Protein AF-A0A7C3T3V5-F1 (afdb_monomer_lite)

Radius of gyration: 18.04 Å; chains: 1; bounding box: 41×35×46 Å

Foldseek 3Di:
DAQLQLLLLLLLLQLLCLLLVGDDPVLVVLSVVCVVVPDDPVPHDPVSVVVSVVLSVVSVVCSVVVPDVPLVSLLVSLVRHDLVCLLVSLLSNLLSCQPRQAREPSSVVSSVSNCVSNVHQLVSQLVSCVVRHQPVRYPDDPLCSVLSHDPPDDLVRLVVSLVVLLVVLVVQLPDPPPSSVVSSVVSNVSSVVVCVVRVD

Structure (mmCIF, N/CA/C/O backbone):
data_AF-A0A7C3T3V5-F1
#
_entry.id   AF-A0A7C3T3V5-F1
#
loop_
_atom_site.group_PDB
_atom_site.id
_atom_site.type_symbol
_atom_site.label_atom_id
_atom_site.label_alt_id
_atom_site.label_comp_id
_atom_site.label_asym_id
_atom_site.label_entity_id
_atom_site.label_seq_id
_atom_site.pdbx_PDB_ins_code
_atom_site.Cartn_x
_atom_site.Cartn_y
_atom_site.Cartn_z
_atom_site.occupancy
_atom_site.B_iso_or_equiv
_atom_site.auth_seq_id
_atom_site.auth_comp_id
_atom_site.auth_asym_id
_atom_site.auth_atom_id
_atom_site.pdbx_PDB_model_num
ATOM 1 N N . MET A 1 1 ? -21.487 13.996 6.189 1.00 41.84 1 MET A N 1
ATOM 2 C CA . MET A 1 1 ? -20.224 13.248 6.351 1.00 41.84 1 MET A CA 1
ATOM 3 C C . MET A 1 1 ? -20.375 12.373 7.572 1.00 41.84 1 MET A C 1
ATOM 5 O O . MET A 1 1 ? -20.518 12.916 8.665 1.00 41.84 1 MET A O 1
ATOM 9 N N . ASP A 1 2 ? -20.487 11.066 7.364 1.00 41.47 2 ASP A N 1
ATOM 10 C CA . ASP A 1 2 ? -20.789 10.133 8.443 1.00 41.47 2 ASP A CA 1
ATOM 11 C C . ASP A 1 2 ? -19.526 9.852 9.260 1.00 41.47 2 ASP A C 1
ATOM 13 O O . ASP A 1 2 ? -18.450 9.583 8.724 1.00 41.47 2 ASP A O 1
ATOM 17 N N . LYS A 1 3 ? -19.635 10.044 10.569 1.00 48.00 3 LYS A N 1
ATOM 18 C CA . LYS A 1 3 ? -18.492 10.302 11.461 1.00 48.00 3 LYS A CA 1
ATOM 19 C C . LYS A 1 3 ? -17.905 9.020 12.057 1.00 48.00 3 LYS A C 1
ATOM 21 O O . LYS A 1 3 ? -16.879 9.056 12.733 1.00 48.00 3 LYS A O 1
ATOM 26 N N . ASP A 1 4 ? -18.532 7.895 11.733 1.00 52.50 4 ASP A N 1
ATOM 27 C CA . ASP A 1 4 ? -18.182 6.554 12.187 1.00 52.50 4 ASP A CA 1
ATOM 28 C C . ASP A 1 4 ? -16.981 5.980 11.397 1.00 52.50 4 ASP A C 1
ATOM 30 O O . ASP A 1 4 ? -16.179 5.226 11.950 1.00 52.50 4 ASP A O 1
ATOM 34 N N . GLY A 1 5 ? -16.756 6.426 10.151 1.00 51.66 5 GLY A N 1
ATOM 35 C CA . GLY A 1 5 ? -15.649 5.956 9.301 1.00 51.66 5 GLY A CA 1
ATOM 36 C C . GLY A 1 5 ? -14.244 6.372 9.767 1.00 51.66 5 GLY A C 1
ATOM 37 O O . GLY A 1 5 ? -13.272 5.655 9.526 1.00 51.66 5 GLY A O 1
ATOM 38 N N . LEU A 1 6 ? -14.119 7.496 10.485 1.00 58.62 6 LEU A N 1
ATOM 39 C CA . LEU A 1 6 ? -12.827 8.019 10.962 1.00 58.62 6 LEU A CA 1
ATOM 40 C C . LEU A 1 6 ? -12.198 7.144 12.035 1.00 58.62 6 LEU A C 1
ATOM 42 O O . LEU A 1 6 ? -11.002 6.858 11.998 1.00 58.62 6 LEU A O 1
ATOM 46 N N . GLY A 1 7 ? -13.012 6.719 13.000 1.00 60.09 7 GLY A N 1
ATOM 47 C CA . GLY A 1 7 ? -12.542 5.864 14.075 1.00 60.09 7 GLY A CA 1
ATOM 48 C C . GLY A 1 7 ? -12.039 4.525 13.534 1.00 60.09 7 GLY A C 1
ATOM 49 O O . GLY A 1 7 ? -10.979 4.028 13.906 1.00 60.09 7 GLY A O 1
ATOM 50 N N . LEU A 1 8 ? -12.764 3.958 12.581 1.00 63.62 8 LEU A N 1
ATOM 51 C CA . LEU A 1 8 ? -12.389 2.692 11.963 1.00 63.62 8 LEU A CA 1
ATOM 52 C C . LEU A 1 8 ? -11.085 2.827 11.160 1.00 63.62 8 LEU A C 1
ATOM 54 O O . LEU A 1 8 ? -10.217 1.961 11.260 1.00 63.62 8 LEU A O 1
ATOM 58 N N . GLY A 1 9 ? -10.875 3.959 10.480 1.00 65.19 9 GLY A N 1
ATOM 59 C CA . GLY A 1 9 ? -9.604 4.258 9.816 1.00 65.19 9 GLY A CA 1
ATOM 60 C C . GLY A 1 9 ? -8.403 4.331 10.762 1.00 65.19 9 GLY A C 1
ATOM 61 O O . GLY A 1 9 ? -7.343 3.778 10.468 1.00 65.19 9 GLY A O 1
ATOM 62 N N . LEU A 1 10 ? -8.574 4.939 11.939 1.00 69.06 10 LEU A N 1
ATOM 63 C CA . LEU A 1 10 ? -7.533 4.995 12.973 1.00 69.06 10 LEU A CA 1
ATOM 64 C C . LEU A 1 10 ? -7.212 3.610 13.554 1.00 69.06 10 LEU A C 1
ATOM 66 O O . LEU A 1 10 ? -6.046 3.308 13.824 1.00 69.06 10 LEU A O 1
ATOM 70 N N . ALA A 1 11 ? -8.223 2.755 13.733 1.00 68.75 11 ALA A N 1
ATOM 71 C CA . ALA A 1 11 ? -8.023 1.382 14.190 1.00 68.75 11 ALA A CA 1
ATOM 72 C C . ALA A 1 11 ? -7.210 0.564 13.170 1.00 68.75 11 ALA A C 1
ATOM 74 O O . ALA A 1 11 ? -6.245 -0.099 13.551 1.00 68.75 11 ALA A O 1
ATOM 75 N N . LEU A 1 12 ? -7.528 0.679 11.878 1.00 71.25 12 LEU A N 1
ATOM 76 C CA . LEU A 1 12 ? -6.792 0.001 10.805 1.00 71.25 12 LEU A CA 1
ATOM 77 C C . LEU A 1 12 ? -5.344 0.499 10.692 1.00 71.25 12 LEU A C 1
ATOM 79 O O . LEU A 1 12 ? -4.416 -0.305 10.625 1.00 71.25 12 LEU A O 1
ATOM 83 N N . ALA A 1 13 ? -5.123 1.810 10.783 1.00 75.69 13 ALA A N 1
ATOM 84 C CA . ALA A 1 13 ? -3.776 2.377 10.788 1.00 75.69 13 ALA A CA 1
ATOM 85 C C . ALA A 1 13 ? -2.945 1.901 11.995 1.00 75.69 13 ALA A C 1
ATOM 87 O O . ALA A 1 13 ? -1.747 1.644 11.882 1.00 75.69 13 ALA A O 1
ATOM 88 N N . THR A 1 14 ? -3.590 1.723 13.151 1.00 70.12 14 THR A N 1
ATOM 89 C CA . THR A 1 14 ? -2.949 1.158 14.346 1.00 70.12 14 THR A CA 1
ATOM 90 C C . THR A 1 14 ? -2.594 -0.318 14.148 1.00 70.12 14 THR A C 1
ATOM 92 O O . THR A 1 14 ? -1.512 -0.733 14.557 1.00 70.12 14 THR A O 1
ATOM 95 N N . ALA A 1 15 ? -3.453 -1.100 13.484 1.00 71.38 15 ALA A N 1
ATOM 96 C CA . ALA A 1 15 ? -3.160 -2.494 13.140 1.00 71.38 15 ALA A CA 1
ATOM 97 C C . ALA A 1 15 ? -1.890 -2.605 12.282 1.00 71.38 15 ALA A C 1
ATOM 99 O O . ALA A 1 15 ? -1.013 -3.415 12.574 1.00 71.38 15 ALA A O 1
ATOM 100 N N . VAL A 1 16 ? -1.752 -1.729 11.281 1.00 77.00 16 VAL A N 1
ATOM 101 C CA . VAL A 1 16 ? -0.560 -1.649 10.424 1.00 77.00 16 VAL A CA 1
ATOM 102 C C . VAL A 1 16 ? 0.692 -1.289 11.226 1.00 77.00 16 VAL A C 1
ATOM 104 O O . VAL A 1 16 ? 1.734 -1.917 11.054 1.00 77.00 16 VAL A O 1
ATOM 107 N N . ALA A 1 17 ? 0.598 -0.315 12.136 1.00 76.50 17 ALA A N 1
ATOM 108 C CA . ALA A 1 17 ? 1.722 0.046 12.998 1.00 76.50 17 ALA A CA 1
ATOM 109 C C . ALA A 1 17 ? 2.166 -1.124 13.889 1.00 76.50 17 ALA A C 1
ATOM 111 O O . ALA A 1 17 ? 3.360 -1.327 14.095 1.00 76.50 17 ALA A O 1
ATOM 112 N N . VAL A 1 18 ? 1.219 -1.916 14.399 1.00 72.00 18 VAL A N 1
ATOM 113 C CA . VAL A 1 18 ? 1.542 -3.101 15.200 1.00 72.00 18 VAL A CA 1
ATOM 114 C C . VAL A 1 18 ? 2.171 -4.208 14.360 1.00 72.00 18 VAL A C 1
ATOM 116 O O . VAL A 1 18 ? 3.169 -4.775 14.798 1.00 72.00 18 VAL A O 1
ATOM 119 N N . ALA A 1 19 ? 1.673 -4.460 13.147 1.00 70.81 19 ALA A N 1
ATOM 120 C CA . ALA A 1 19 ? 2.296 -5.411 12.222 1.00 70.81 19 ALA A CA 1
ATOM 121 C C . ALA A 1 19 ? 3.767 -5.058 11.918 1.00 70.81 19 ALA A C 1
ATOM 123 O O . ALA A 1 19 ? 4.578 -5.939 11.663 1.00 70.81 19 ALA A O 1
ATOM 124 N N . GLY A 1 20 ? 4.131 -3.773 11.993 1.00 66.25 20 GLY A N 1
ATOM 125 C CA . GLY A 1 20 ? 5.503 -3.282 11.831 1.00 66.25 20 GLY A CA 1
ATOM 126 C C . GLY A 1 20 ? 6.380 -3.325 13.089 1.00 66.25 20 GLY A C 1
ATOM 127 O O . GLY A 1 20 ? 7.409 -2.653 13.109 1.00 66.25 20 GLY A O 1
ATOM 128 N N . GLY A 1 21 ? 5.982 -4.048 14.143 1.00 67.50 21 GLY A N 1
ATOM 129 C CA . GLY A 1 21 ? 6.723 -4.131 15.411 1.00 67.50 21 GLY A CA 1
ATOM 130 C C . GLY A 1 21 ? 6.228 -3.183 16.511 1.00 67.50 21 GLY A C 1
ATOM 131 O O . GLY A 1 21 ? 6.894 -3.023 17.531 1.00 67.50 21 GLY A O 1
ATOM 132 N N . GLY A 1 22 ? 5.056 -2.568 16.330 1.00 63.00 22 GLY A N 1
ATOM 133 C CA . GLY A 1 22 ? 4.434 -1.672 17.305 1.00 63.00 22 GLY A CA 1
ATOM 134 C C . GLY A 1 22 ? 4.483 -0.193 16.897 1.00 63.00 22 GLY A C 1
ATOM 135 O O . GLY A 1 22 ? 5.399 0.245 16.197 1.00 63.00 22 GLY A O 1
ATOM 136 N N . PRO A 1 23 ? 3.509 0.623 17.343 1.00 59.47 23 PRO A N 1
ATOM 137 C CA . PRO A 1 23 ? 3.514 2.053 17.073 1.00 59.47 23 PRO A CA 1
ATOM 138 C C . PRO A 1 23 ? 4.582 2.761 17.920 1.00 59.47 23 PRO A C 1
ATOM 140 O O . PRO A 1 23 ? 4.425 2.936 19.128 1.00 59.47 23 PRO A O 1
ATOM 143 N N . GLY A 1 24 ? 5.654 3.219 17.281 1.00 60.34 24 GLY A N 1
ATOM 144 C CA . GLY A 1 24 ? 6.575 4.206 17.835 1.00 60.34 24 GLY A CA 1
ATOM 145 C C . GLY A 1 24 ? 5.979 5.621 17.844 1.00 60.34 24 GLY A C 1
ATOM 146 O O . GLY A 1 24 ? 4.914 5.894 17.278 1.00 60.34 24 GLY A O 1
ATOM 147 N N . GLY A 1 25 ? 6.682 6.563 18.484 1.00 53.59 25 GLY A N 1
ATOM 148 C CA . GLY A 1 25 ? 6.199 7.940 18.678 1.00 53.59 25 GLY A CA 1
ATOM 149 C C . GLY A 1 25 ? 5.856 8.682 17.377 1.00 53.59 25 GLY A C 1
ATOM 150 O O . GLY A 1 25 ? 4.900 9.456 17.345 1.00 53.59 25 GLY A O 1
ATOM 151 N N . MET A 1 26 ? 6.573 8.397 16.286 1.00 61.44 26 MET A N 1
ATOM 152 C CA . MET A 1 26 ? 6.335 9.009 14.975 1.00 61.44 26 MET A CA 1
ATOM 153 C C . MET A 1 26 ? 5.039 8.499 14.322 1.00 61.44 26 MET A C 1
ATOM 155 O O . MET A 1 26 ? 4.247 9.306 13.835 1.00 61.44 26 MET A O 1
ATOM 159 N N . GLN A 1 27 ? 4.755 7.190 14.384 1.00 64.38 27 GLN A N 1
ATOM 160 C CA . GLN A 1 27 ? 3.495 6.629 13.873 1.00 64.38 27 GLN A CA 1
ATOM 161 C C . GLN A 1 27 ? 2.290 7.161 14.656 1.00 64.38 27 GLN A C 1
ATOM 163 O O . GLN A 1 27 ? 1.291 7.562 14.059 1.00 64.38 27 GLN A O 1
ATOM 168 N N . LEU A 1 28 ? 2.403 7.257 15.987 1.00 62.91 28 LEU A N 1
ATOM 169 C CA . LEU A 1 28 ? 1.364 7.861 16.828 1.00 62.91 28 LEU A CA 1
ATOM 170 C C . LEU A 1 28 ? 1.136 9.340 16.495 1.00 62.91 28 LEU A C 1
ATOM 172 O O . LEU A 1 28 ? -0.006 9.797 16.518 1.00 62.91 28 LEU A O 1
ATOM 176 N N . GLY A 1 29 ? 2.195 10.079 16.156 1.00 58.16 29 GLY A N 1
ATOM 177 C CA . GLY A 1 29 ? 2.110 11.468 15.706 1.00 58.16 29 GLY A CA 1
ATOM 178 C C . GLY A 1 29 ? 1.301 11.632 14.418 1.00 58.16 29 GLY A C 1
ATOM 179 O O . GLY A 1 29 ? 0.442 12.507 14.353 1.00 58.16 29 GLY A O 1
ATOM 180 N N . TYR A 1 30 ? 1.501 10.762 13.422 1.00 65.62 30 TYR A N 1
ATOM 181 C CA . TYR A 1 30 ? 0.726 10.785 12.173 1.00 65.62 30 TYR A CA 1
ATOM 182 C C . TYR A 1 30 ? -0.729 10.363 12.370 1.00 65.62 30 TYR A C 1
ATOM 184 O O . TYR A 1 30 ? -1.625 11.039 11.869 1.00 65.62 30 TYR A O 1
ATOM 192 N N . ILE A 1 31 ? -0.969 9.303 13.146 1.00 66.00 31 ILE A N 1
ATOM 193 C CA . ILE A 1 31 ? -2.319 8.847 13.504 1.00 66.00 31 ILE A CA 1
ATOM 194 C C . ILE A 1 31 ? -3.078 9.976 14.220 1.00 66.00 31 ILE A C 1
ATOM 196 O O . ILE A 1 31 ? -4.204 10.302 13.848 1.00 66.00 31 ILE A O 1
ATOM 200 N N . ARG A 1 32 ? -2.440 10.649 15.190 1.00 60.81 32 ARG A N 1
ATOM 201 C CA . ARG A 1 32 ? -3.015 11.815 15.884 1.00 60.81 32 ARG A CA 1
ATOM 202 C C . ARG A 1 32 ? -3.199 13.010 14.956 1.00 60.81 32 ARG A C 1
ATOM 204 O O . ARG A 1 32 ? -4.255 13.623 14.966 1.00 60.81 32 ARG A O 1
ATOM 211 N N . GLY A 1 33 ? -2.208 13.341 14.135 1.00 62.19 33 GLY A N 1
ATOM 212 C CA . GLY A 1 33 ? -2.278 14.469 13.206 1.00 62.19 33 GLY A CA 1
ATOM 213 C C . GLY A 1 33 ? -3.344 14.287 12.127 1.00 62.19 33 GLY A C 1
ATOM 214 O O . GLY A 1 33 ? -3.952 15.262 11.698 1.00 62.19 33 GLY A O 1
ATOM 215 N N . TRP A 1 34 ? -3.602 13.054 11.693 1.00 66.44 34 TRP A N 1
ATOM 216 C CA . TRP A 1 34 ? -4.719 12.740 10.807 1.00 66.44 34 TRP A CA 1
ATOM 217 C C . TRP A 1 34 ? -6.058 12.813 11.544 1.00 66.44 34 TRP A C 1
ATOM 219 O O . TRP A 1 34 ? -6.979 13.426 11.024 1.00 66.44 34 TRP A O 1
ATOM 229 N N . ALA A 1 35 ? -6.145 12.317 12.784 1.00 60.25 35 ALA A N 1
ATOM 230 C CA . ALA A 1 35 ? -7.337 12.480 13.625 1.00 60.25 35 ALA A CA 1
ATOM 231 C C . ALA A 1 35 ? -7.671 13.953 13.940 1.00 60.25 35 ALA A C 1
ATOM 233 O O . ALA A 1 35 ? -8.829 14.285 14.150 1.00 60.25 35 ALA A O 1
ATOM 234 N N . LEU A 1 36 ? -6.660 14.829 13.995 1.00 54.03 36 LEU A N 1
ATOM 235 C CA . LEU A 1 36 ? -6.820 16.259 14.285 1.00 54.03 36 LEU A CA 1
ATOM 236 C C . LEU A 1 36 ? -7.096 17.103 13.032 1.00 54.03 36 LEU A C 1
ATOM 238 O O . LEU A 1 36 ? -7.759 18.130 13.127 1.00 54.03 36 LEU A O 1
ATOM 242 N N . ARG A 1 37 ? -6.579 16.699 11.863 1.00 61.78 37 ARG A N 1
ATOM 243 C CA . ARG A 1 37 ? -6.825 17.376 10.572 1.00 61.78 37 ARG A CA 1
ATOM 244 C C . ARG A 1 37 ? -8.085 16.865 9.875 1.00 61.78 37 ARG A C 1
ATOM 246 O O . ARG A 1 37 ? -8.739 17.610 9.153 1.00 61.78 37 ARG A O 1
ATOM 253 N N . GLY A 1 38 ? -8.427 15.604 10.104 1.00 53.50 38 GLY A N 1
ATOM 254 C CA . GLY A 1 38 ? -9.659 14.968 9.678 1.00 53.50 38 GLY A CA 1
ATOM 255 C C . GLY A 1 38 ? -10.738 15.147 10.734 1.00 53.50 38 GLY A C 1
ATOM 256 O O . GLY A 1 38 ? -10.980 14.235 11.514 1.00 53.50 38 GLY A O 1
ATOM 257 N N . ILE A 1 39 ? -11.419 16.294 10.662 1.00 47.81 39 ILE A N 1
ATOM 258 C CA . ILE A 1 39 ? -12.759 16.556 11.213 1.00 47.81 39 ILE A CA 1
ATOM 259 C C . ILE A 1 39 ? -12.790 16.990 12.675 1.00 47.81 39 ILE A C 1
ATOM 261 O O . ILE A 1 39 ? -12.289 16.329 13.576 1.00 47.81 39 ILE A O 1
ATOM 265 N N . ASP A 1 40 ? -13.470 18.119 12.873 1.00 41.34 40 ASP A N 1
ATOM 266 C CA . ASP A 1 40 ? -13.986 18.620 14.138 1.00 41.34 40 ASP A CA 1
ATOM 267 C C . ASP A 1 40 ? -14.538 17.471 14.997 1.00 41.34 40 ASP A C 1
ATOM 269 O O . ASP A 1 40 ? -15.658 16.978 14.810 1.00 41.34 40 ASP A O 1
ATOM 273 N N . LEU A 1 41 ? -13.702 17.000 15.925 1.00 41.75 41 LEU A N 1
ATOM 274 C CA . LEU A 1 41 ? -14.005 15.866 16.784 1.00 41.75 41 LEU A CA 1
ATOM 275 C C . LEU A 1 41 ? -15.291 16.116 17.566 1.00 41.75 41 LEU A C 1
ATOM 277 O O . LEU A 1 41 ? -15.967 15.140 17.878 1.00 41.75 41 LEU A O 1
ATOM 281 N N . GLN A 1 42 ? -15.691 17.371 17.821 1.00 39.06 42 GLN A N 1
ATOM 282 C CA . GLN A 1 42 ? -16.931 17.708 18.528 1.00 39.06 42 GLN A CA 1
ATOM 283 C C . GLN A 1 42 ? -18.204 17.259 17.801 1.00 39.06 42 GLN A C 1
ATOM 285 O O . GLN A 1 42 ? -19.255 17.144 18.426 1.00 39.06 42 GLN A O 1
ATOM 290 N N . ALA A 1 43 ? -18.113 16.918 16.516 1.00 41.03 43 ALA A N 1
ATOM 291 C CA . ALA A 1 43 ? -19.269 16.567 15.716 1.00 41.03 43 ALA A CA 1
ATOM 292 C C . ALA A 1 43 ? -19.621 15.059 15.765 1.00 41.03 43 ALA A C 1
ATOM 294 O O . ALA A 1 43 ? -20.737 14.704 15.387 1.00 41.03 43 ALA A O 1
ATOM 295 N N . VAL A 1 44 ? -18.713 14.153 16.165 1.00 47.94 44 VAL A N 1
ATOM 296 C CA . VAL A 1 44 ? -18.937 12.683 16.136 1.00 47.94 44 VAL A CA 1
ATOM 297 C C . VAL A 1 44 ? -20.028 12.275 17.133 1.00 47.94 44 VAL A C 1
ATOM 299 O O . VAL A 1 44 ? -19.956 12.652 18.302 1.00 47.94 44 VAL A O 1
ATOM 302 N N . SER A 1 45 ? -21.018 11.485 16.694 1.00 51.12 45 SER A N 1
ATOM 303 C CA . SER A 1 45 ? -22.069 10.978 17.588 1.00 51.12 45 SER A CA 1
ATOM 304 C C . SER A 1 45 ? -21.459 10.167 18.743 1.00 51.12 45 SER A C 1
ATOM 306 O O . SER A 1 45 ? -20.449 9.475 18.576 1.00 51.12 45 SER A O 1
ATOM 308 N N . LEU A 1 46 ? -22.068 10.233 19.931 1.00 51.50 46 LEU A N 1
ATOM 309 C CA . LEU A 1 46 ? -21.585 9.509 21.115 1.00 51.50 46 LEU A CA 1
ATOM 310 C C . LEU A 1 46 ? -21.479 7.992 20.848 1.00 51.50 46 LEU A C 1
ATOM 312 O O . LEU A 1 46 ? -20.540 7.328 21.284 1.00 51.50 46 LEU A O 1
ATOM 316 N N . THR A 1 47 ? -22.417 7.459 20.067 1.00 51.88 47 THR A N 1
ATOM 317 C CA . THR A 1 47 ? -22.510 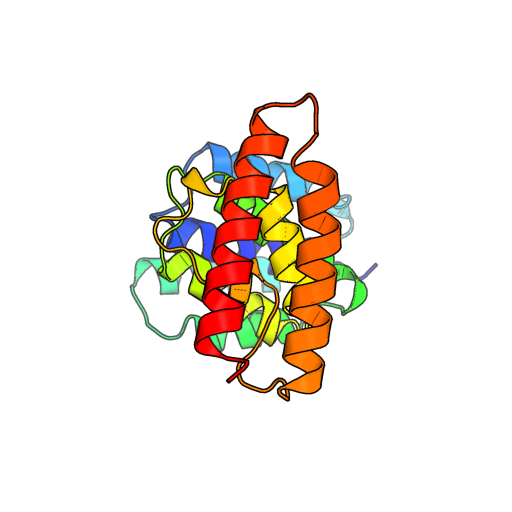6.051 19.666 1.00 51.88 47 THR A CA 1
ATOM 318 C C . THR A 1 47 ? -21.371 5.631 18.735 1.00 51.88 47 THR A C 1
ATOM 320 O O . THR A 1 47 ? -20.795 4.557 18.919 1.00 51.88 47 THR A O 1
ATOM 323 N N . GLY A 1 48 ? -20.996 6.490 17.782 1.00 50.62 48 GLY A N 1
ATOM 324 C CA . GLY A 1 48 ? -19.848 6.291 16.895 1.00 50.62 48 GLY A CA 1
ATOM 325 C C . GLY A 1 48 ? -18.524 6.253 17.656 1.00 50.62 48 GLY A C 1
ATOM 326 O O . GLY A 1 48 ? -17.719 5.340 17.468 1.00 50.62 48 GLY A O 1
ATOM 327 N N . ARG A 1 49 ? -18.342 7.174 18.613 1.00 48.56 49 ARG A N 1
ATOM 328 C CA . ARG A 1 49 ? -17.162 7.202 19.497 1.00 48.56 49 ARG A CA 1
ATOM 329 C C . ARG A 1 49 ? -17.048 5.951 20.366 1.00 48.56 49 ARG A C 1
ATOM 331 O O . ARG A 1 49 ? -15.967 5.384 20.482 1.00 48.56 49 ARG A O 1
ATOM 338 N N . LEU A 1 50 ? -18.154 5.486 20.946 1.00 54.22 50 LEU A N 1
ATOM 339 C CA . LEU A 1 50 ? -18.158 4.283 21.783 1.00 54.22 50 LEU A CA 1
ATOM 340 C C . LEU A 1 50 ? -17.894 3.008 20.969 1.00 54.22 50 LEU A C 1
ATOM 342 O O . LEU A 1 50 ? -17.175 2.126 21.442 1.00 54.22 50 LEU A O 1
ATOM 346 N N . ARG A 1 51 ? -18.427 2.904 19.742 1.00 54.12 51 ARG A N 1
ATOM 347 C CA . ARG A 1 51 ? -18.098 1.802 18.819 1.00 54.12 51 ARG A CA 1
ATOM 348 C C . ARG A 1 51 ? -16.632 1.837 18.402 1.00 54.12 51 ARG A C 1
ATOM 350 O O . ARG A 1 51 ? -15.985 0.792 18.437 1.00 54.12 51 ARG A O 1
ATOM 357 N N . PHE A 1 52 ? -16.098 3.016 18.093 1.00 52.00 52 PHE A N 1
ATOM 358 C CA . PHE A 1 52 ? -14.682 3.220 17.800 1.00 52.00 52 PHE A CA 1
ATOM 359 C C . PHE A 1 52 ? -13.789 2.790 18.964 1.00 52.00 52 PHE A C 1
ATOM 361 O O . PHE A 1 52 ? -12.931 1.933 18.787 1.00 52.00 52 PHE A O 1
ATOM 368 N N . GLU A 1 53 ? -14.014 3.317 20.166 1.00 52.38 53 GLU A N 1
ATOM 369 C CA . GLU A 1 53 ? -13.195 2.972 21.326 1.00 52.38 53 GLU A CA 1
ATOM 370 C C . GLU A 1 53 ? -13.287 1.493 21.686 1.00 52.38 53 GLU A C 1
ATOM 372 O O . GLU A 1 53 ? -12.306 0.909 22.142 1.00 52.38 53 GLU A O 1
ATOM 377 N N . ARG A 1 54 ? -14.460 0.877 21.516 1.00 62.38 54 ARG A N 1
ATOM 378 C CA . ARG A 1 54 ? -14.642 -0.554 21.758 1.00 62.38 54 ARG A CA 1
ATOM 379 C C . ARG A 1 54 ? -13.869 -1.376 20.733 1.00 62.38 54 ARG A C 1
ATOM 381 O O . ARG A 1 54 ? -13.180 -2.315 21.117 1.00 62.38 54 ARG A O 1
ATOM 388 N N . SER A 1 55 ? -13.945 -0.993 19.465 1.00 56.19 55 SER A N 1
ATOM 389 C CA . SER A 1 55 ? -13.243 -1.647 18.361 1.00 56.19 55 SER A CA 1
ATOM 390 C C . SER A 1 55 ? -11.730 -1.493 18.487 1.00 56.19 55 SER A C 1
ATOM 392 O O . SER A 1 55 ? -11.000 -2.471 18.388 1.00 56.19 55 SER A O 1
ATOM 394 N N . LEU A 1 56 ? -11.254 -0.297 18.833 1.00 54.12 56 LEU A N 1
ATOM 395 C CA . LEU A 1 56 ? -9.841 -0.006 19.047 1.00 54.12 56 LEU A CA 1
ATOM 396 C C . LEU A 1 56 ? -9.306 -0.696 20.312 1.00 54.12 56 LEU A C 1
ATOM 398 O O . LEU 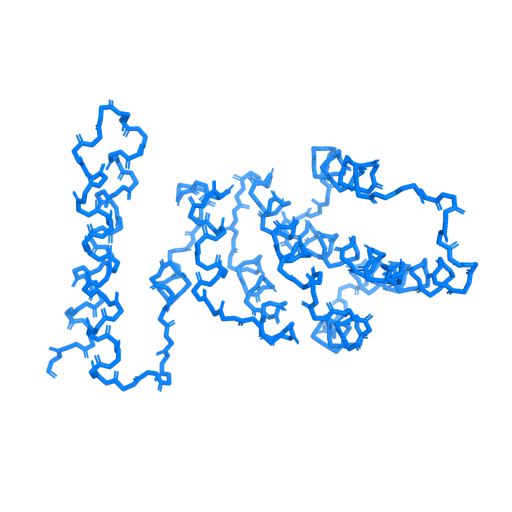A 1 56 ? -8.212 -1.252 20.285 1.00 54.12 56 LEU A O 1
ATOM 402 N N . ARG A 1 57 ? -10.092 -0.764 21.398 1.00 60.38 57 ARG A N 1
ATOM 403 C CA . ARG A 1 57 ? -9.746 -1.567 22.587 1.00 60.38 57 ARG A CA 1
ATOM 404 C C . ARG A 1 57 ? -9.689 -3.060 22.283 1.00 60.38 57 ARG A C 1
ATOM 406 O O . ARG A 1 57 ? -8.776 -3.722 22.769 1.00 60.38 57 ARG A O 1
ATOM 413 N N . ARG A 1 58 ? -10.626 -3.595 21.491 1.00 62.84 58 ARG A N 1
ATOM 414 C CA . ARG A 1 58 ? -10.583 -4.994 21.033 1.00 62.84 58 ARG A CA 1
ATOM 415 C C . ARG A 1 58 ? -9.351 -5.244 20.178 1.00 62.84 58 ARG A C 1
ATOM 417 O O . ARG A 1 58 ? -8.633 -6.190 20.458 1.00 62.84 58 ARG A O 1
ATOM 424 N N . LEU A 1 59 ? -9.069 -4.363 19.223 1.00 56.06 59 LEU A N 1
ATOM 425 C CA . LEU A 1 59 ? -7.921 -4.472 18.333 1.00 56.06 59 LEU A CA 1
ATOM 426 C C . LEU A 1 59 ? -6.610 -4.441 19.127 1.00 56.06 59 LEU A C 1
ATOM 428 O O . LEU A 1 59 ? -5.818 -5.362 19.016 1.00 56.06 59 LEU A O 1
ATOM 432 N N . ILE A 1 60 ? -6.428 -3.480 20.039 1.00 53.69 60 ILE A N 1
ATOM 433 C CA . ILE A 1 60 ? -5.269 -3.445 20.947 1.00 53.69 60 ILE A CA 1
ATOM 434 C C . ILE A 1 60 ? -5.187 -4.712 21.808 1.00 53.69 60 ILE A C 1
ATOM 436 O O . ILE A 1 60 ? -4.091 -5.214 22.037 1.00 53.69 60 ILE A O 1
ATOM 440 N N . LYS A 1 61 ? -6.314 -5.236 22.305 1.00 61.50 61 LYS A N 1
ATOM 441 C CA . LYS A 1 61 ? -6.336 -6.444 23.142 1.00 61.50 61 LYS A CA 1
ATOM 442 C C . LYS A 1 61 ? -5.953 -7.699 22.352 1.00 61.50 61 LYS A C 1
ATOM 444 O O . LYS A 1 61 ? -5.135 -8.472 22.829 1.00 61.50 61 LYS A O 1
ATOM 449 N N . VAL A 1 62 ? -6.501 -7.880 21.154 1.00 57.38 62 VAL A N 1
ATOM 450 C CA . VAL A 1 62 ? -6.198 -9.006 20.252 1.00 57.38 62 VAL A CA 1
ATOM 451 C C . VAL A 1 62 ? -4.741 -8.942 19.807 1.00 57.38 62 VAL A C 1
ATOM 453 O O . VAL A 1 62 ? -4.022 -9.931 19.905 1.00 57.38 62 VAL A O 1
ATOM 456 N N . LEU A 1 63 ? -4.273 -7.747 19.445 1.00 53.22 63 LEU A N 1
ATOM 457 C CA . LEU A 1 63 ? -2.883 -7.496 19.075 1.00 53.22 63 LEU A CA 1
ATOM 458 C C . LEU A 1 63 ? -1.906 -7.738 20.237 1.00 53.22 63 LEU A C 1
ATOM 460 O O . LEU A 1 63 ? -0.828 -8.278 20.019 1.00 53.22 63 LEU A O 1
ATOM 464 N N . LYS A 1 64 ? -2.277 -7.394 21.479 1.00 54.62 64 LYS A N 1
ATOM 465 C CA . LYS A 1 64 ? -1.477 -7.702 22.680 1.00 54.62 64 LYS A CA 1
ATOM 466 C C . LYS A 1 64 ? -1.467 -9.187 23.038 1.00 54.62 64 LYS A C 1
ATOM 468 O O . LYS A 1 64 ? -0.508 -9.647 23.646 1.00 54.62 64 LYS A O 1
AT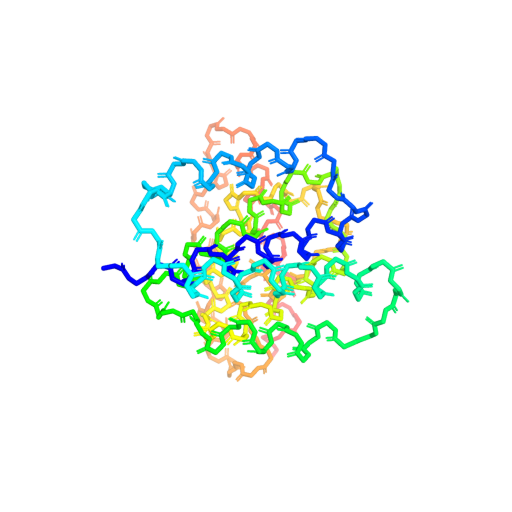OM 473 N N . ASN A 1 65 ? -2.519 -9.915 22.679 1.00 54.44 65 ASN A N 1
ATOM 474 C CA . ASN A 1 65 ? -2.670 -11.329 23.005 1.00 54.44 65 ASN A CA 1
ATOM 475 C C . ASN A 1 65 ? -2.121 -12.262 21.909 1.00 54.44 65 ASN A C 1
ATOM 477 O O . ASN A 1 65 ? -2.182 -13.476 22.079 1.00 54.44 65 ASN A O 1
ATOM 481 N N . GLY A 1 66 ? -1.588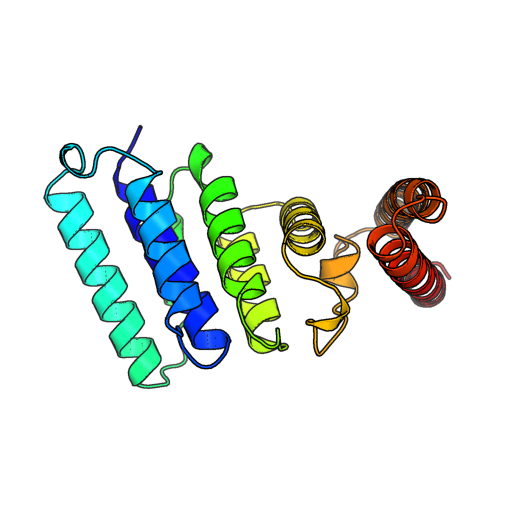 -11.717 20.805 1.00 50.88 66 GLY A N 1
ATOM 482 C CA . GLY A 1 66 ? -1.057 -12.500 19.680 1.00 50.88 66 GLY A CA 1
ATOM 483 C C . GLY A 1 66 ? -2.124 -13.310 18.936 1.00 50.88 66 GLY A C 1
ATOM 484 O O . GLY A 1 66 ? -1.802 -14.305 18.286 1.00 50.88 66 GLY A O 1
ATOM 485 N N . ASP A 1 67 ? -3.392 -12.923 19.075 1.00 50.75 67 ASP A N 1
ATOM 486 C CA . ASP A 1 67 ? -4.517 -13.724 18.614 1.00 50.75 67 ASP A CA 1
ATOM 487 C C . ASP A 1 67 ? -4.737 -13.554 17.098 1.00 50.75 67 ASP A C 1
ATOM 489 O O . ASP A 1 67 ? -4.614 -12.457 16.545 1.00 50.75 67 ASP A O 1
ATOM 493 N N . ARG A 1 68 ? -4.991 -14.673 16.406 1.00 53.28 68 ARG A N 1
ATOM 494 C CA . ARG A 1 68 ? -4.800 -14.822 14.947 1.00 53.28 68 ARG A CA 1
ATOM 495 C C . ARG A 1 68 ? -5.942 -14.284 14.085 1.00 53.28 68 ARG A C 1
ATOM 497 O O . ARG A 1 68 ? -5.803 -14.287 12.863 1.00 53.28 68 ARG A O 1
ATOM 504 N N . ASP A 1 69 ? -7.040 -13.798 14.659 1.00 65.44 69 ASP A N 1
ATOM 505 C CA . ASP A 1 69 ? -8.198 -13.340 13.874 1.00 65.44 69 ASP A CA 1
ATOM 506 C C . ASP A 1 69 ? -8.153 -11.845 13.502 1.00 65.44 69 ASP A C 1
ATOM 508 O O . ASP A 1 69 ? -9.129 -11.099 13.593 1.00 65.44 69 ASP A O 1
ATOM 512 N N . ILE A 1 70 ? -6.983 -11.377 13.061 1.00 63.28 70 ILE A N 1
ATOM 513 C CA . ILE A 1 70 ? -6.820 -10.018 12.521 1.00 63.28 70 ILE A CA 1
ATOM 514 C C . ILE A 1 70 ? -7.715 -9.829 11.284 1.00 63.28 70 ILE A C 1
ATOM 516 O O . ILE A 1 70 ? -8.253 -8.746 11.068 1.00 63.28 70 ILE A O 1
ATOM 520 N N . GLN A 1 71 ? -7.913 -10.887 10.493 1.00 64.44 71 GLN A N 1
ATOM 521 C CA . GLN A 1 71 ? -8.729 -10.851 9.278 1.00 64.44 71 GLN A CA 1
ATOM 522 C C . GLN A 1 71 ? -10.225 -10.678 9.579 1.00 64.44 71 GLN A C 1
ATOM 524 O O . GLN A 1 71 ? -10.866 -9.830 8.957 1.00 64.44 71 GLN A O 1
ATOM 529 N N . GLY A 1 72 ? -10.777 -11.416 10.549 1.00 66.25 72 GLY A N 1
ATOM 530 C CA . GLY A 1 72 ? -12.164 -11.256 10.988 1.00 66.25 72 GLY A CA 1
ATOM 531 C C . GLY A 1 72 ? -12.436 -9.861 11.546 1.00 66.25 72 GLY A C 1
ATOM 532 O O . GLY A 1 72 ? -13.446 -9.244 11.206 1.00 66.25 72 GLY A O 1
ATOM 533 N N . LEU A 1 73 ? -11.483 -9.303 12.299 1.00 66.19 73 LEU A N 1
ATOM 534 C CA . LEU A 1 73 ? -11.574 -7.931 12.802 1.00 66.19 73 LEU A CA 1
ATOM 535 C C . LEU A 1 73 ? -11.506 -6.887 11.693 1.00 66.19 73 LEU A C 1
ATOM 537 O O . LEU A 1 73 ? -12.314 -5.966 11.691 1.00 66.19 73 LEU A O 1
ATOM 541 N N . ILE A 1 74 ? -10.571 -7.004 10.745 1.00 68.94 74 ILE A N 1
ATOM 542 C CA . ILE A 1 74 ? -10.499 -6.081 9.601 1.00 68.94 74 ILE A CA 1
ATOM 543 C C . ILE A 1 74 ? -11.835 -6.082 8.854 1.00 68.94 74 ILE A C 1
ATOM 545 O O . ILE A 1 74 ? -12.346 -5.012 8.536 1.00 68.94 74 ILE A O 1
ATOM 549 N N . LYS A 1 75 ? -12.437 -7.256 8.639 1.00 68.94 75 LYS A N 1
ATOM 550 C CA . LYS A 1 75 ? -13.744 -7.371 7.987 1.00 68.94 75 LYS A CA 1
ATOM 551 C C . LYS A 1 75 ? -14.857 -6.667 8.778 1.00 68.94 75 LYS A C 1
ATOM 553 O O . LYS A 1 75 ? -15.542 -5.821 8.212 1.00 68.94 75 LYS A O 1
ATOM 558 N N . GLU A 1 76 ? -14.972 -6.923 10.087 1.00 67.50 76 GLU A N 1
ATOM 559 C CA . GLU A 1 76 ? -15.956 -6.257 10.970 1.00 67.50 76 GLU A CA 1
ATOM 560 C C . GLU A 1 76 ? -15.791 -4.724 10.963 1.00 67.50 76 GLU A C 1
ATOM 562 O O . GLU A 1 76 ? -16.768 -3.969 10.963 1.00 67.50 76 GLU A O 1
ATOM 567 N N . LEU A 1 77 ? -14.543 -4.247 10.941 1.00 66.56 77 LEU A N 1
ATOM 568 C CA . LEU A 1 77 ? -14.235 -2.819 10.924 1.00 66.56 77 LEU A CA 1
ATOM 569 C C . LEU A 1 77 ? -14.613 -2.175 9.593 1.00 66.56 77 LEU A C 1
ATOM 571 O O . LEU A 1 77 ? -15.120 -1.058 9.581 1.00 66.56 77 LEU A O 1
ATOM 575 N N . VAL A 1 78 ? -14.361 -2.857 8.480 1.00 67.88 78 VAL A N 1
ATOM 576 C CA . VAL A 1 78 ? -14.526 -2.299 7.137 1.00 67.88 78 VAL A CA 1
ATOM 577 C C . VAL A 1 78 ? -15.987 -2.225 6.695 1.00 67.88 78 VAL A C 1
ATOM 579 O O . VAL A 1 78 ? -16.354 -1.261 6.018 1.00 67.88 78 VAL A O 1
ATOM 582 N N . ASP A 1 79 ? -16.838 -3.156 7.135 1.00 69.06 79 ASP A N 1
ATOM 583 C CA . ASP A 1 79 ? -18.276 -3.156 6.817 1.00 69.06 79 ASP A CA 1
ATOM 584 C C . ASP A 1 79 ? -18.981 -1.853 7.244 1.00 69.06 79 ASP A C 1
ATOM 586 O O . ASP A 1 79 ? -20.001 -1.466 6.678 1.00 69.06 79 ASP A O 1
ATOM 590 N N . ASN A 1 80 ? -18.398 -1.133 8.204 1.00 66.62 80 ASN A N 1
ATOM 591 C CA . ASN A 1 80 ? -18.925 0.115 8.747 1.00 66.62 80 ASN A CA 1
ATOM 592 C C . ASN A 1 80 ? -18.251 1.379 8.168 1.00 66.62 80 ASN A C 1
ATOM 594 O O . ASN A 1 80 ? -18.548 2.489 8.611 1.00 66.62 80 ASN A O 1
ATOM 598 N N . ILE A 1 81 ? -17.333 1.240 7.201 1.00 66.50 81 ILE A N 1
ATOM 599 C CA . ILE A 1 81 ? -16.636 2.370 6.569 1.00 66.50 81 ILE A CA 1
ATOM 600 C C . ILE A 1 81 ? -17.369 2.785 5.278 1.00 66.50 81 ILE A C 1
ATOM 602 O O . ILE A 1 81 ? -17.411 1.991 4.324 1.00 66.50 81 ILE A O 1
ATOM 606 N N . PRO A 1 82 ? -17.878 4.036 5.195 1.00 67.06 82 PR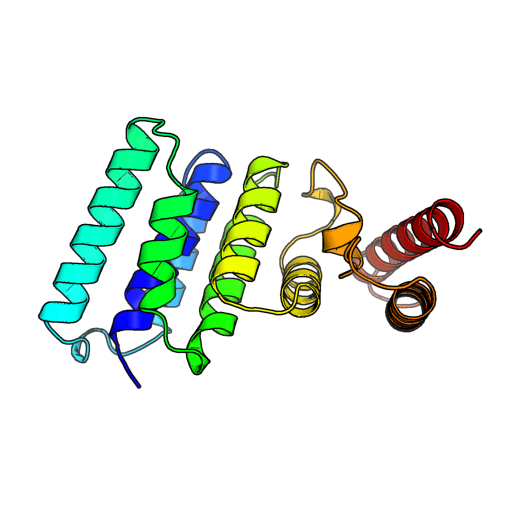O A N 1
ATOM 607 C CA . PRO A 1 82 ? -18.496 4.569 3.981 1.00 67.06 82 PRO A CA 1
ATOM 608 C C . PRO A 1 82 ? -17.543 4.520 2.787 1.00 67.06 82 PRO A C 1
ATOM 610 O O . PRO A 1 82 ? -16.346 4.778 2.935 1.00 67.06 82 PRO A O 1
ATOM 613 N N . VAL A 1 83 ? -18.069 4.206 1.602 1.00 71.81 83 VAL A N 1
ATOM 614 C CA . VAL A 1 83 ? -17.278 3.996 0.375 1.00 71.81 83 VAL A CA 1
ATOM 615 C C . VAL A 1 83 ? -16.400 5.209 0.054 1.00 71.81 83 VAL A C 1
ATOM 617 O O . VAL A 1 83 ? -15.243 5.053 -0.336 1.00 71.81 83 VAL A O 1
ATOM 620 N N . GLU A 1 84 ? -16.906 6.414 0.306 1.00 69.69 84 GLU A N 1
ATOM 621 C CA . GLU A 1 84 ? -16.269 7.691 -0.027 1.00 69.69 84 GLU A CA 1
ATOM 622 C C . GLU A 1 84 ? -14.981 7.938 0.769 1.00 69.69 84 GLU A C 1
ATOM 624 O O . GLU A 1 84 ? -14.090 8.647 0.302 1.00 69.69 84 GLU A O 1
ATOM 629 N N . VAL A 1 85 ? -14.855 7.350 1.964 1.00 70.38 85 VAL A N 1
ATOM 630 C CA . VAL A 1 85 ? -13.692 7.554 2.845 1.00 70.38 85 VAL A CA 1
ATOM 631 C C . VAL A 1 85 ? -12.702 6.389 2.812 1.00 70.38 85 VAL A C 1
ATOM 633 O O . VAL A 1 85 ? -11.594 6.517 3.332 1.00 70.38 85 VAL A O 1
ATOM 636 N N . ARG A 1 86 ? -13.036 5.266 2.160 1.00 80.44 86 ARG A N 1
ATOM 637 C CA . ARG A 1 86 ? -12.175 4.067 2.113 1.00 80.44 86 ARG A CA 1
ATOM 638 C C . ARG A 1 86 ? -10.790 4.352 1.538 1.00 80.44 86 ARG A C 1
ATOM 640 O O . ARG A 1 86 ? -9.796 3.874 2.077 1.00 80.44 86 ARG A O 1
ATOM 647 N N . GLY A 1 87 ? -10.710 5.177 0.491 1.00 79.38 87 GLY A N 1
ATOM 648 C CA . GLY A 1 87 ? -9.432 5.585 -0.103 1.00 79.38 87 GLY A CA 1
ATOM 649 C C . GLY A 1 87 ? -8.547 6.375 0.868 1.00 79.38 87 GLY A C 1
ATOM 650 O O . GLY A 1 87 ? -7.350 6.115 0.953 1.00 79.38 87 GLY A O 1
ATOM 651 N N . GLN A 1 88 ? -9.142 7.274 1.658 1.00 78.75 88 GLN A N 1
ATOM 652 C CA . GLN A 1 88 ? -8.429 8.072 2.665 1.00 78.75 88 GLN A CA 1
ATOM 653 C C . GLN A 1 88 ? -7.947 7.207 3.836 1.00 78.75 88 GLN A C 1
ATOM 655 O O . GLN A 1 88 ? -6.846 7.396 4.348 1.00 78.75 88 GLN A O 1
ATOM 660 N N . VAL A 1 89 ? -8.758 6.226 4.241 1.00 80.75 89 VAL A N 1
ATOM 661 C CA . VAL A 1 89 ? -8.381 5.234 5.255 1.00 80.75 89 VAL A CA 1
ATOM 662 C C . VAL A 1 89 ? -7.200 4.388 4.779 1.00 80.75 89 VAL A C 1
ATOM 664 O O . VAL A 1 89 ? -6.244 4.179 5.530 1.00 80.75 89 VAL A O 1
ATOM 667 N N . MET A 1 90 ? -7.236 3.932 3.526 1.00 89.94 90 MET A N 1
ATOM 668 C CA . MET A 1 90 ? -6.134 3.181 2.929 1.00 89.94 90 MET A CA 1
ATOM 669 C C . MET A 1 90 ? -4.860 4.027 2.852 1.00 89.94 90 MET A C 1
ATOM 671 O O . MET A 1 90 ? -3.787 3.558 3.223 1.00 89.94 90 MET A O 1
ATOM 675 N N . GLU A 1 91 ? -4.970 5.286 2.429 1.00 88.19 91 GLU A N 1
ATOM 676 C CA . GLU A 1 91 ? -3.850 6.22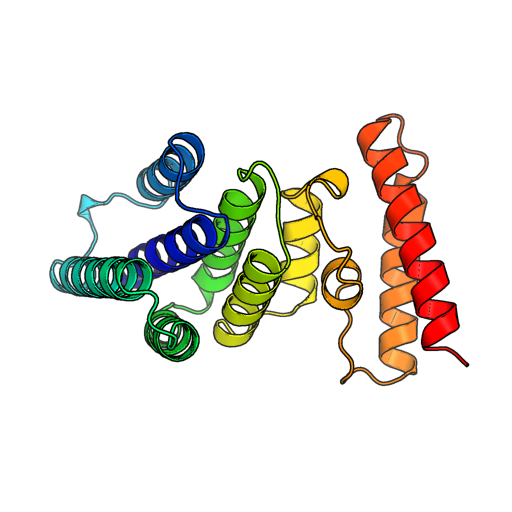7 2.405 1.00 88.19 91 GLU A CA 1
ATOM 677 C C . GLU A 1 91 ? -3.220 6.396 3.789 1.00 88.19 91 GLU A C 1
ATOM 679 O O . GLU A 1 91 ? -2.004 6.256 3.919 1.00 88.19 91 GLU A O 1
ATOM 684 N N . LEU A 1 92 ? -4.028 6.599 4.836 1.00 83.75 92 LEU A N 1
ATOM 685 C CA . LEU A 1 92 ? -3.530 6.676 6.209 1.00 83.75 92 LEU A CA 1
ATOM 686 C C . LEU A 1 92 ? -2.739 5.420 6.599 1.00 83.75 92 LEU A C 1
ATOM 688 O O . LEU A 1 92 ? -1.647 5.527 7.158 1.00 83.75 92 LEU A O 1
ATOM 692 N N . CYS A 1 93 ? -3.268 4.236 6.291 1.00 87.75 93 CYS A N 1
ATOM 693 C CA . CYS A 1 93 ? -2.601 2.969 6.580 1.00 87.75 93 CYS A CA 1
ATOM 694 C C . CYS A 1 93 ? -1.226 2.881 5.895 1.00 87.75 93 CYS A C 1
ATOM 696 O O . CYS A 1 93 ? -0.243 2.510 6.536 1.00 87.75 93 CYS A O 1
ATOM 698 N N . VAL A 1 94 ? -1.126 3.276 4.622 1.00 90.88 94 VAL A N 1
ATOM 699 C CA . VAL A 1 94 ? 0.147 3.267 3.882 1.00 90.88 94 VAL A CA 1
ATOM 700 C C . VAL A 1 94 ? 1.121 4.315 4.422 1.00 90.88 94 VAL A C 1
ATOM 702 O O . VAL A 1 94 ? 2.306 4.022 4.571 1.00 90.88 94 VAL A O 1
ATOM 705 N N . VAL A 1 95 ? 0.646 5.516 4.765 1.00 88.19 95 VAL A N 1
ATOM 706 C CA . VAL A 1 95 ? 1.485 6.563 5.373 1.00 88.19 95 VAL A CA 1
ATOM 707 C C . VAL A 1 95 ? 2.089 6.069 6.684 1.00 88.19 95 VAL A C 1
ATOM 709 O O . VAL A 1 95 ? 3.288 6.239 6.902 1.00 88.19 95 VAL A O 1
ATOM 712 N N . VAL A 1 96 ? 1.285 5.424 7.533 1.00 83.75 96 VAL A N 1
ATOM 713 C CA . VAL A 1 96 ? 1.746 4.850 8.804 1.00 83.75 96 VAL A CA 1
ATOM 714 C C . VAL A 1 96 ? 2.753 3.724 8.581 1.00 83.75 96 VAL A C 1
ATOM 716 O O . VAL A 1 96 ? 3.774 3.701 9.270 1.00 83.75 96 VAL A O 1
ATOM 719 N N . ALA A 1 97 ? 2.528 2.848 7.597 1.00 87.75 97 ALA A N 1
ATOM 720 C CA . ALA A 1 97 ? 3.520 1.849 7.199 1.00 87.75 97 ALA A CA 1
ATOM 721 C C . ALA A 1 97 ? 4.834 2.506 6.750 1.00 87.75 97 ALA A C 1
ATOM 723 O O . ALA A 1 97 ? 5.898 2.108 7.198 1.00 87.75 97 ALA A O 1
ATOM 724 N N . GLY A 1 98 ? 4.787 3.568 5.942 1.00 86.31 98 GLY A N 1
ATOM 725 C CA . GLY A 1 98 ? 5.987 4.279 5.485 1.00 86.31 98 GLY A CA 1
ATOM 726 C C . GLY A 1 98 ? 6.816 4.925 6.603 1.00 86.31 98 GLY A C 1
ATOM 727 O O . GLY A 1 98 ? 8.005 5.197 6.408 1.00 86.31 98 GLY A O 1
ATOM 728 N N . GLN A 1 99 ? 6.228 5.143 7.786 1.00 83.75 99 GLN A N 1
ATOM 729 C CA . GLN A 1 99 ? 6.938 5.653 8.964 1.00 83.75 99 GLN A CA 1
ATOM 730 C C . GLN A 1 99 ? 7.698 4.571 9.739 1.00 83.75 99 GLN A C 1
ATOM 732 O O . GLN A 1 99 ? 8.526 4.913 10.584 1.00 83.75 99 GLN A O 1
ATOM 737 N N . THR A 1 100 ? 7.464 3.281 9.481 1.00 78.06 100 THR A N 1
ATOM 738 C CA . THR A 1 100 ? 8.296 2.235 10.084 1.00 78.06 100 THR A CA 1
ATOM 739 C C . THR A 1 100 ? 9.719 2.315 9.517 1.00 78.06 100 THR A C 1
ATOM 741 O O . THR A 1 100 ? 9.960 2.834 8.418 1.00 78.06 100 THR A O 1
ATOM 744 N N . ALA A 1 101 ? 10.703 1.841 10.286 1.00 79.38 101 ALA A N 1
ATOM 745 C CA . ALA A 1 101 ? 12.091 1.795 9.824 1.00 79.38 101 ALA A CA 1
ATOM 746 C C . ALA A 1 101 ? 12.245 0.845 8.626 1.00 79.38 101 ALA A C 1
ATOM 748 O O . ALA A 1 101 ? 12.951 1.160 7.670 1.00 79.38 101 ALA A O 1
ATOM 749 N N . ARG A 1 102 ? 11.541 -0.290 8.678 1.00 84.25 102 ARG A N 1
ATOM 750 C CA . ARG A 1 102 ? 11.444 -1.284 7.611 1.00 84.25 102 ARG A CA 1
ATOM 751 C C . ARG A 1 102 ? 10.009 -1.760 7.463 1.00 84.25 102 ARG A C 1
ATOM 753 O O . ARG A 1 102 ? 9.254 -1.798 8.437 1.00 84.25 102 ARG A O 1
ATOM 760 N N . VAL A 1 103 ? 9.641 -2.106 6.240 1.00 87.88 103 VAL A N 1
ATOM 761 C CA . VAL A 1 103 ? 8.329 -2.633 5.881 1.00 87.88 103 VAL A CA 1
ATOM 762 C C . VAL A 1 103 ? 8.533 -4.078 5.444 1.00 87.88 103 VAL A C 1
ATOM 764 O O . VAL A 1 103 ? 8.933 -4.355 4.313 1.00 87.88 103 VAL A O 1
ATOM 767 N N . GLY A 1 104 ? 8.307 -4.984 6.392 1.00 87.88 104 GLY A N 1
ATOM 768 C CA . GLY A 1 104 ? 8.394 -6.422 6.174 1.00 87.88 104 GLY A CA 1
ATOM 769 C C . GLY A 1 104 ? 7.135 -7.006 5.535 1.00 87.88 104 GLY A C 1
ATOM 770 O O . GLY A 1 104 ? 6.120 -6.326 5.336 1.00 87.88 104 GLY A O 1
ATOM 771 N N . ARG A 1 105 ? 7.192 -8.309 5.255 1.00 86.12 105 ARG A N 1
ATOM 772 C CA . ARG A 1 105 ? 6.117 -9.069 4.603 1.00 86.12 105 ARG A CA 1
ATOM 773 C C . ARG A 1 105 ? 4.773 -8.970 5.331 1.00 86.12 105 ARG A C 1
ATOM 775 O O . ARG A 1 105 ? 3.749 -8.782 4.682 1.00 86.12 105 ARG A O 1
ATOM 782 N N . ASP A 1 106 ? 4.764 -9.026 6.660 1.00 82.81 106 ASP A N 1
ATOM 783 C CA . ASP A 1 106 ? 3.523 -8.989 7.451 1.00 82.81 106 ASP A CA 1
ATOM 784 C C . ASP A 1 106 ? 2.772 -7.657 7.308 1.00 82.81 106 ASP A C 1
ATOM 786 O O . ASP A 1 106 ? 1.540 -7.625 7.218 1.00 82.81 106 ASP A O 1
ATOM 790 N N . VAL A 1 107 ? 3.508 -6.545 7.203 1.00 86.00 107 VAL A N 1
ATOM 791 C CA . VAL A 1 107 ? 2.933 -5.215 6.953 1.00 86.00 107 VAL A CA 1
ATOM 792 C C . VAL A 1 107 ? 2.327 -5.159 5.553 1.00 86.00 107 VAL A C 1
ATOM 794 O O . VAL A 1 107 ? 1.196 -4.702 5.389 1.00 86.00 107 VAL A O 1
ATOM 797 N N . VAL A 1 108 ? 3.043 -5.673 4.549 1.00 89.94 108 VAL A N 1
ATOM 798 C CA . VAL A 1 108 ? 2.560 -5.751 3.162 1.00 89.94 108 VAL A CA 1
ATOM 799 C C . VAL A 1 108 ? 1.281 -6.588 3.063 1.00 89.94 108 VAL A C 1
ATOM 801 O O . VAL A 1 108 ? 0.303 -6.144 2.458 1.00 89.94 108 VAL A O 1
ATOM 804 N N . LEU A 1 109 ? 1.250 -7.763 3.698 1.00 87.31 109 LEU A N 1
ATOM 805 C CA . LEU A 1 109 ? 0.070 -8.630 3.735 1.00 87.31 109 LEU A CA 1
ATOM 806 C C . LEU A 1 109 ? -1.115 -7.948 4.426 1.00 87.31 109 LEU A C 1
ATOM 808 O O . LEU A 1 109 ? -2.244 -8.033 3.940 1.00 87.31 109 LEU A O 1
ATOM 812 N N . THR A 1 110 ? -0.858 -7.216 5.510 1.00 84.62 110 THR A N 1
ATOM 813 C CA . THR A 1 110 ? -1.887 -6.441 6.212 1.00 84.62 110 THR A CA 1
ATOM 814 C C . THR A 1 110 ? -2.464 -5.344 5.314 1.00 84.62 110 THR A C 1
ATOM 816 O O . THR A 1 110 ? -3.682 -5.221 5.208 1.00 84.62 110 THR A O 1
ATOM 819 N N . LEU A 1 111 ? -1.625 -4.588 4.597 1.00 90.69 111 LEU A N 1
ATOM 820 C CA . LEU A 1 111 ? -2.084 -3.555 3.660 1.00 90.69 111 LEU A CA 1
ATOM 821 C C . LEU A 1 111 ? -2.922 -4.138 2.512 1.00 90.69 111 LEU A C 1
ATOM 823 O O . LEU A 1 111 ? -3.965 -3.576 2.176 1.00 90.69 111 LEU A O 1
ATOM 827 N N . LYS A 1 112 ? -2.504 -5.274 1.937 1.00 90.50 112 LYS A N 1
ATOM 828 C CA . LYS A 1 112 ? -3.273 -5.984 0.899 1.00 90.50 112 LYS A CA 1
ATOM 829 C C . LYS A 1 112 ? -4.630 -6.459 1.421 1.00 90.50 112 LYS A C 1
ATOM 831 O O . LYS A 1 112 ? -5.640 -6.256 0.753 1.00 90.50 112 LYS A O 1
ATOM 836 N N . SER A 1 113 ? -4.658 -7.046 2.616 1.00 85.94 113 SER A N 1
ATOM 837 C CA . SER A 1 113 ? -5.888 -7.500 3.275 1.00 85.94 113 SER A CA 1
ATOM 838 C C . SER A 1 113 ? -6.865 -6.344 3.510 1.00 85.94 113 SER A C 1
ATOM 840 O O . SER A 1 113 ? -8.031 -6.443 3.132 1.00 85.94 113 SER A O 1
ATOM 842 N N . ILE A 1 114 ? -6.383 -5.215 4.043 1.00 85.81 114 ILE A N 1
ATOM 843 C CA . ILE A 1 114 ? -7.201 -4.015 4.260 1.00 85.81 114 ILE A CA 1
ATOM 844 C C . ILE A 1 114 ? -7.733 -3.472 2.928 1.00 85.81 114 ILE A C 1
ATOM 846 O O . ILE A 1 114 ? -8.918 -3.166 2.822 1.00 85.81 114 ILE A O 1
ATOM 850 N N . CYS A 1 115 ? -6.887 -3.388 1.899 1.00 90.31 115 CYS A N 1
ATOM 851 C CA . CYS A 1 115 ? -7.283 -2.939 0.563 1.00 90.31 115 CYS A CA 1
ATOM 852 C C . CYS A 1 115 ? -8.399 -3.812 -0.027 1.00 90.31 115 CYS A C 1
ATOM 854 O O . CYS A 1 115 ? -9.417 -3.285 -0.481 1.00 90.31 115 CYS A O 1
ATOM 856 N N . TRP A 1 116 ? -8.237 -5.135 0.044 1.00 88.44 116 TRP A N 1
ATOM 857 C CA . TRP A 1 116 ? -9.231 -6.090 -0.433 1.00 88.44 116 TRP A CA 1
ATOM 858 C C . TRP A 1 116 ? -10.539 -6.000 0.356 1.00 88.44 116 TRP A C 1
ATOM 860 O O . TRP A 1 116 ? -11.606 -5.909 -0.247 1.00 88.44 116 TRP A O 1
ATOM 870 N N . ALA A 1 117 ? -10.468 -5.940 1.689 1.00 83.94 117 ALA A N 1
ATOM 871 C CA . ALA A 1 117 ? -11.645 -5.799 2.543 1.00 83.94 117 ALA A CA 1
ATOM 872 C C . ALA A 1 117 ? -12.414 -4.504 2.239 1.00 83.94 117 ALA A C 1
ATOM 874 O O . ALA A 1 117 ? -13.641 -4.509 2.177 1.00 83.94 117 ALA A O 1
ATOM 875 N N . LEU A 1 118 ? -11.706 -3.396 1.989 1.00 81.50 118 LEU A N 1
ATOM 876 C CA . LEU A 1 118 ? -12.305 -2.112 1.604 1.00 81.50 118 LEU A CA 1
ATOM 877 C C . LEU A 1 118 ? -12.914 -2.137 0.190 1.00 81.50 118 LEU A C 1
ATOM 879 O O . LEU A 1 118 ? -13.576 -1.174 -0.202 1.00 81.50 118 LEU A O 1
ATOM 883 N N . GLY A 1 119 ? -12.725 -3.212 -0.578 1.00 86.31 119 GLY A N 1
ATOM 884 C CA . GLY A 1 119 ? -13.161 -3.300 -1.969 1.00 86.31 119 GLY A CA 1
ATOM 885 C C . GLY A 1 119 ? -12.418 -2.318 -2.875 1.00 86.31 119 GLY A C 1
ATOM 886 O O . GLY A 1 119 ? -13.002 -1.793 -3.820 1.00 86.31 119 GLY A O 1
ATOM 887 N N . LEU A 1 120 ? -11.159 -2.009 -2.553 1.00 89.88 120 LEU A N 1
ATOM 888 C CA . LEU A 1 120 ? -10.328 -1.088 -3.322 1.00 89.88 120 LEU A CA 1
ATOM 889 C C . LEU A 1 120 ? -9.512 -1.839 -4.379 1.00 89.88 120 LEU A C 1
ATOM 891 O O . LEU A 1 120 ? -9.114 -2.987 -4.193 1.00 89.88 120 LEU A O 1
ATOM 895 N N . ASP A 1 121 ? -9.233 -1.158 -5.490 1.00 89.50 121 ASP A N 1
ATOM 896 C CA . ASP A 1 121 ? -8.369 -1.678 -6.550 1.00 89.50 121 ASP A CA 1
ATOM 897 C C . ASP A 1 121 ? -6.910 -1.754 -6.057 1.00 89.50 121 ASP A C 1
ATOM 899 O O . ASP A 1 121 ? -6.377 -0.789 -5.497 1.00 89.50 121 ASP A O 1
ATOM 903 N N . ILE A 1 122 ? -6.231 -2.876 -6.317 1.00 89.88 122 ILE A N 1
ATOM 904 C CA . ILE A 1 122 ? -4.810 -3.070 -5.994 1.00 89.88 122 ILE A CA 1
ATOM 905 C C . ILE A 1 122 ? -3.913 -1.986 -6.613 1.00 89.88 122 ILE A C 1
ATOM 907 O O . ILE A 1 122 ? -2.880 -1.634 -6.048 1.00 89.88 122 ILE A O 1
ATOM 911 N N . ARG A 1 123 ? -4.319 -1.392 -7.740 1.00 91.12 123 ARG A N 1
ATOM 912 C CA . ARG A 1 123 ? -3.629 -0.271 -8.392 1.00 91.12 123 ARG A CA 1
ATOM 913 C C . ARG A 1 123 ? -3.642 0.988 -7.534 1.00 91.12 123 ARG A C 1
ATOM 915 O O . ARG A 1 123 ? -2.658 1.727 -7.530 1.00 91.12 123 ARG A O 1
ATOM 922 N N . LEU A 1 124 ? -4.729 1.233 -6.796 1.00 91.44 124 LEU A N 1
ATOM 923 C CA . LEU A 1 124 ? -4.788 2.332 -5.832 1.00 91.44 124 LEU A CA 1
ATOM 924 C C . LEU A 1 124 ? -3.748 2.093 -4.736 1.00 91.44 124 LEU A C 1
ATOM 926 O O . LEU A 1 124 ? -2.917 2.967 -4.489 1.00 91.44 124 LEU A O 1
ATOM 930 N N . LEU A 1 125 ? -3.734 0.893 -4.147 1.00 93.94 125 LEU A N 1
ATOM 931 C CA . LEU A 1 125 ? -2.752 0.534 -3.126 1.00 93.94 125 LEU A CA 1
ATOM 932 C C . LEU A 1 125 ? -1.313 0.665 -3.649 1.00 93.94 125 LEU A C 1
ATOM 934 O O . LEU A 1 125 ? -0.494 1.317 -3.008 1.00 93.94 125 LEU A O 1
ATOM 938 N N . SER A 1 126 ? -1.028 0.123 -4.834 1.00 93.38 126 SER A N 1
ATOM 939 C CA . SER A 1 126 ? 0.265 0.247 -5.518 1.00 93.38 126 SER A CA 1
ATOM 940 C C . SER A 1 126 ? 0.698 1.712 -5.649 1.00 93.38 126 SER A C 1
ATOM 942 O O . SER A 1 126 ? 1.810 2.085 -5.277 1.00 93.38 126 SER A O 1
ATOM 944 N N . SER A 1 127 ? -0.208 2.590 -6.095 1.00 92.19 127 SER A N 1
ATOM 945 C CA . SER A 1 127 ? 0.092 4.017 -6.249 1.00 92.19 127 SER A CA 1
ATOM 946 C C . SER A 1 127 ? 0.374 4.734 -4.924 1.00 92.19 127 SER A C 1
ATOM 948 O O . SER A 1 127 ? 1.257 5.593 -4.876 1.00 92.19 127 SER A O 1
ATOM 950 N N . LEU A 1 128 ? -0.329 4.365 -3.849 1.00 92.31 128 LEU A N 1
ATOM 951 C CA . LEU A 1 128 ? -0.083 4.885 -2.505 1.00 92.31 128 LEU A CA 1
ATOM 952 C C . LEU A 1 128 ? 1.268 4.402 -1.969 1.00 92.31 128 LEU A C 1
ATOM 954 O O . LEU A 1 128 ? 2.022 5.202 -1.418 1.00 92.31 128 LEU A O 1
ATOM 958 N N . VAL A 1 129 ? 1.604 3.123 -2.170 1.00 93.06 129 VAL A N 1
ATOM 959 C CA . VAL A 1 129 ? 2.895 2.549 -1.759 1.00 93.06 129 VAL A CA 1
ATOM 960 C C . VAL A 1 129 ? 4.041 3.275 -2.453 1.00 93.06 129 VAL A C 1
ATOM 962 O O . VAL A 1 129 ? 4.943 3.749 -1.774 1.00 93.06 129 VAL A O 1
ATOM 965 N N . HIS A 1 130 ? 3.969 3.480 -3.771 1.00 90.50 130 HIS A N 1
ATOM 966 C CA . HIS A 1 130 ? 4.998 4.227 -4.502 1.00 90.50 130 HIS A CA 1
ATOM 967 C C . HIS A 1 130 ? 5.185 5.664 -4.020 1.00 90.50 130 HIS A C 1
ATOM 969 O O . HIS A 1 130 ? 6.282 6.208 -4.141 1.00 90.50 130 HIS A O 1
ATOM 975 N N . ARG A 1 131 ? 4.111 6.288 -3.526 1.00 89.88 131 ARG A N 1
ATOM 976 C CA . ARG A 1 131 ? 4.119 7.676 -3.062 1.00 89.88 131 ARG A CA 1
ATOM 977 C C . ARG A 1 131 ? 4.701 7.818 -1.659 1.00 89.88 131 ARG A C 1
ATOM 979 O O . ARG A 1 131 ? 5.389 8.799 -1.400 1.00 89.88 131 ARG A O 1
ATOM 986 N N . TYR A 1 132 ? 4.392 6.885 -0.760 1.00 89.44 132 TYR A N 1
ATOM 987 C CA . TYR A 1 132 ? 4.647 7.054 0.674 1.00 89.44 132 TYR A CA 1
ATOM 988 C C . TYR A 1 132 ? 5.665 6.075 1.261 1.00 89.44 132 TYR A C 1
ATOM 990 O O . TYR A 1 132 ? 6.158 6.316 2.363 1.00 89.44 132 TYR A O 1
ATOM 998 N N . ILE A 1 133 ? 5.999 4.994 0.553 1.00 88.75 133 ILE A N 1
ATOM 999 C CA . ILE A 1 133 ? 6.965 3.990 1.002 1.00 88.75 133 ILE A CA 1
ATOM 1000 C C . ILE A 1 133 ? 8.132 3.945 0.007 1.00 88.75 133 ILE A C 1
ATOM 1002 O O . ILE A 1 133 ? 7.981 3.438 -1.107 1.00 88.75 133 ILE A O 1
ATOM 1006 N N . PRO A 1 134 ? 9.312 4.455 0.395 1.00 86.81 134 PRO A N 1
ATOM 1007 C CA . PRO A 1 134 ? 10.537 4.267 -0.372 1.00 86.81 134 PRO A CA 1
ATOM 1008 C C . PRO A 1 134 ? 10.836 2.776 -0.606 1.00 86.81 134 PRO A C 1
ATOM 1010 O O . PRO A 1 134 ? 10.715 1.965 0.314 1.00 86.81 134 PRO A O 1
ATOM 1013 N N . LEU A 1 135 ? 11.233 2.403 -1.830 1.00 85.50 135 LEU A N 1
ATOM 1014 C CA . LEU A 1 135 ? 11.453 0.994 -2.203 1.00 85.50 135 LEU A CA 1
ATOM 1015 C C . LEU A 1 135 ? 12.554 0.305 -1.384 1.00 85.50 135 LEU A C 1
ATOM 1017 O O . LEU A 1 135 ? 12.524 -0.909 -1.232 1.00 85.50 135 LEU A O 1
ATOM 1021 N N . ASP A 1 136 ? 13.520 1.058 -0.866 1.00 85.44 136 ASP A N 1
ATOM 1022 C CA . ASP A 1 136 ? 14.605 0.570 -0.010 1.00 85.44 136 ASP A CA 1
ATOM 1023 C C . ASP A 1 136 ? 14.148 0.208 1.410 1.00 85.44 136 ASP A C 1
ATOM 1025 O O . ASP A 1 136 ? 14.838 -0.545 2.096 1.00 85.44 136 ASP A O 1
ATOM 1029 N N . LYS A 1 137 ? 12.976 0.688 1.847 1.00 86.94 137 LYS A N 1
ATOM 1030 C CA . LYS A 1 137 ? 12.360 0.256 3.109 1.00 86.94 137 LYS A CA 1
ATOM 1031 C C . LYS A 1 137 ? 11.637 -1.083 3.006 1.00 86.94 137 LYS A C 1
ATOM 1033 O O . LYS A 1 137 ? 11.362 -1.682 4.046 1.00 86.94 137 LYS A O 1
ATOM 1038 N N . LEU A 1 138 ? 11.286 -1.529 1.800 1.00 87.12 138 LEU A N 1
ATOM 1039 C CA . LEU A 1 138 ? 10.618 -2.810 1.592 1.00 87.12 138 LEU A CA 1
ATOM 1040 C C . LEU A 1 138 ? 11.647 -3.932 1.720 1.00 87.12 138 LEU A C 1
ATOM 1042 O O . LEU A 1 138 ? 12.585 -4.010 0.929 1.00 87.12 138 LEU A O 1
ATOM 1046 N N . GLU A 1 139 ? 11.467 -4.806 2.709 1.00 86.00 139 GLU A N 1
ATOM 1047 C CA . GLU A 1 139 ? 12.371 -5.949 2.898 1.00 86.00 139 GLU A CA 1
ATOM 1048 C C . GLU A 1 139 ? 12.218 -6.978 1.774 1.00 86.00 139 GLU A C 1
ATOM 1050 O O . GLU A 1 139 ? 13.193 -7.584 1.338 1.00 86.00 139 GLU A O 1
ATOM 1055 N N . GLU A 1 140 ? 10.993 -7.128 1.271 1.00 85.38 140 GLU A N 1
ATOM 1056 C CA . GLU A 1 140 ? 10.656 -7.999 0.154 1.00 85.38 140 GLU A CA 1
ATOM 1057 C C . GLU A 1 140 ? 9.921 -7.195 -0.925 1.00 85.38 140 GLU A C 1
ATOM 1059 O O . GLU A 1 140 ? 8.960 -6.469 -0.654 1.00 85.38 140 GLU A O 1
ATOM 1064 N N . LYS A 1 141 ? 10.378 -7.326 -2.174 1.00 85.12 141 LYS A N 1
ATOM 1065 C CA . LYS A 1 141 ? 9.763 -6.666 -3.331 1.00 85.12 141 LYS A CA 1
ATOM 1066 C C . LYS A 1 141 ? 8.601 -7.506 -3.848 1.00 85.12 141 LYS A C 1
ATOM 1068 O O . LYS A 1 141 ? 8.734 -8.245 -4.822 1.00 85.12 141 LYS A O 1
ATOM 1073 N N . ASP A 1 142 ? 7.455 -7.375 -3.191 1.00 87.94 142 ASP A N 1
ATOM 1074 C CA . ASP A 1 142 ? 6.211 -7.992 -3.647 1.00 87.94 142 ASP A CA 1
ATOM 1075 C C . ASP A 1 142 ? 5.820 -7.424 -5.025 1.00 87.94 142 ASP A C 1
ATOM 1077 O O . ASP A 1 142 ? 5.367 -6.286 -5.159 1.00 87.94 142 ASP A O 1
ATOM 1081 N N . THR A 1 143 ? 6.053 -8.219 -6.070 1.00 87.38 143 THR A N 1
ATOM 1082 C CA . THR A 1 143 ? 5.918 -7.777 -7.465 1.00 87.38 143 THR A CA 1
ATOM 1083 C C . THR A 1 143 ? 4.462 -7.486 -7.829 1.00 87.38 143 THR A C 1
ATOM 1085 O O . THR A 1 143 ? 4.194 -6.543 -8.570 1.00 87.38 143 THR A O 1
ATOM 1088 N N . GLU A 1 144 ? 3.510 -8.234 -7.266 1.00 88.50 144 GLU A N 1
ATOM 1089 C CA . GLU A 1 144 ? 2.080 -7.997 -7.484 1.00 88.50 144 GLU A CA 1
ATOM 1090 C C . GLU A 1 144 ? 1.646 -6.635 -6.941 1.00 88.50 144 GLU A C 1
ATOM 1092 O O . GLU A 1 144 ? 1.000 -5.856 -7.643 1.00 88.50 144 GLU A O 1
ATOM 1097 N N . LEU A 1 145 ? 2.063 -6.313 -5.713 1.00 90.50 145 LEU A N 1
ATOM 1098 C CA . LEU A 1 145 ? 1.794 -5.022 -5.088 1.00 90.50 145 LEU A CA 1
ATOM 1099 C C . LEU A 1 145 ? 2.450 -3.877 -5.857 1.00 90.50 145 LEU A C 1
ATOM 1101 O O . LEU A 1 145 ? 1.799 -2.882 -6.176 1.00 90.50 145 LEU A O 1
ATOM 1105 N N . LEU A 1 146 ? 3.747 -4.006 -6.135 1.00 91.38 146 LEU A N 1
ATOM 1106 C CA . LEU A 1 146 ? 4.524 -2.939 -6.756 1.00 91.38 146 LEU A CA 1
ATOM 1107 C C . LEU A 1 146 ? 4.073 -2.676 -8.192 1.00 91.38 146 LEU A C 1
ATOM 1109 O O . LEU A 1 146 ? 4.044 -1.534 -8.624 1.00 91.38 146 LEU A O 1
ATOM 1113 N N . LEU A 1 147 ? 3.652 -3.692 -8.939 1.00 91.25 147 LEU A N 1
ATOM 1114 C CA . LEU A 1 147 ? 3.187 -3.487 -10.311 1.00 91.25 147 LEU A CA 1
ATOM 1115 C C . LEU A 1 147 ? 1.669 -3.280 -10.411 1.00 91.25 147 LEU A C 1
ATOM 1117 O O . LEU A 1 147 ? 1.182 -2.939 -11.487 1.00 91.25 147 LEU A O 1
ATOM 1121 N N . GLY A 1 148 ? 0.926 -3.445 -9.311 1.00 90.31 148 GLY A N 1
ATOM 1122 C CA . GLY A 1 148 ? -0.535 -3.337 -9.302 1.00 90.31 148 GLY A CA 1
ATOM 1123 C C . GLY A 1 148 ? -1.202 -4.416 -10.159 1.00 90.31 148 GLY A C 1
ATOM 1124 O O . GLY A 1 148 ? -2.216 -4.153 -10.807 1.00 90.31 148 GLY A O 1
ATOM 1125 N N . ILE A 1 149 ? -0.604 -5.607 -10.195 1.00 90.62 149 ILE A N 1
ATOM 1126 C CA . ILE A 1 149 ? -1.057 -6.763 -10.976 1.00 90.62 149 ILE A CA 1
ATOM 1127 C C . ILE A 1 149 ? -1.625 -7.834 -10.043 1.00 90.62 149 ILE A C 1
ATOM 1129 O O . ILE A 1 149 ? -1.328 -7.853 -8.851 1.00 90.62 149 ILE A O 1
ATOM 1133 N N . THR A 1 150 ? -2.437 -8.742 -10.581 1.00 87.00 150 THR A N 1
ATOM 1134 C CA . THR A 1 150 ? -2.956 -9.895 -9.832 1.00 87.00 150 THR A CA 1
ATOM 1135 C C . THR A 1 150 ? -2.888 -11.156 -10.684 1.00 87.00 150 THR A C 1
ATOM 1137 O O . THR A 1 150 ? -2.958 -11.085 -11.911 1.00 87.00 150 THR A O 1
ATOM 1140 N N . GLN A 1 151 ? -2.816 -12.323 -10.041 1.00 83.44 151 GLN A N 1
ATOM 1141 C CA . GLN A 1 151 ? -2.827 -13.620 -10.739 1.00 83.44 151 GLN A CA 1
ATOM 1142 C C . GLN A 1 151 ? -4.144 -13.899 -11.472 1.00 83.44 151 GLN A C 1
ATOM 1144 O O . GLN A 1 151 ? -4.189 -14.729 -12.372 1.00 83.44 151 GLN A O 1
ATOM 1149 N N . ALA A 1 152 ? -5.218 -13.196 -11.103 1.00 85.56 152 ALA A N 1
ATOM 1150 C CA . ALA A 1 152 ? -6.509 -13.293 -11.773 1.00 85.56 152 ALA A CA 1
ATOM 1151 C C . ALA A 1 152 ? -6.545 -12.546 -13.119 1.00 85.56 152 ALA A C 1
ATOM 1153 O O . ALA A 1 152 ? -7.492 -12.718 -13.886 1.00 85.56 152 ALA A O 1
ATOM 1154 N N . MET A 1 153 ? -5.551 -11.697 -13.411 1.00 87.81 153 MET A N 1
ATOM 1155 C CA . MET A 1 153 ? -5.479 -11.002 -14.693 1.00 87.81 153 MET A CA 1
ATOM 1156 C C . MET A 1 153 ? -5.190 -11.988 -15.826 1.00 87.81 153 MET A C 1
ATOM 1158 O O . MET A 1 153 ? -4.275 -12.804 -15.758 1.00 87.81 153 MET A O 1
ATOM 1162 N N . THR A 1 154 ? -5.925 -11.848 -16.926 1.00 89.69 154 THR A N 1
ATOM 1163 C CA . THR A 1 154 ? -5.585 -12.516 -18.189 1.00 89.69 154 THR A CA 1
ATOM 1164 C C . THR A 1 154 ? -4.237 -12.019 -18.718 1.00 89.69 154 THR A C 1
ATOM 1166 O O . THR A 1 154 ? -3.826 -10.891 -18.436 1.00 89.69 154 THR A O 1
ATOM 1169 N N . ALA A 1 155 ? -3.574 -12.804 -19.571 1.00 87.69 155 ALA A N 1
ATOM 1170 C CA . ALA A 1 155 ? -2.305 -12.407 -20.191 1.00 87.69 155 ALA A CA 1
ATOM 1171 C C . ALA A 1 155 ? -2.383 -11.042 -20.909 1.00 87.69 155 ALA A C 1
ATOM 1173 O O . ALA A 1 155 ? -1.456 -10.234 -20.829 1.00 87.69 155 ALA A O 1
ATOM 1174 N N . GLN A 1 156 ? -3.510 -10.738 -21.563 1.00 89.00 156 GLN A N 1
ATOM 1175 C CA . GLN A 1 156 ? -3.724 -9.445 -22.217 1.00 89.00 156 GLN A CA 1
ATOM 1176 C C . GLN A 1 156 ? -3.846 -8.295 -21.207 1.00 89.00 156 GLN A C 1
ATOM 1178 O O . GLN A 1 156 ? -3.226 -7.247 -21.402 1.00 89.00 156 GLN A O 1
ATOM 1183 N N . GLN A 1 157 ? -4.613 -8.480 -20.127 1.00 90.00 157 GLN A N 1
ATOM 1184 C CA . GLN A 1 157 ? -4.747 -7.481 -19.059 1.00 90.00 157 GLN A CA 1
ATOM 1185 C C . GLN A 1 157 ? -3.408 -7.231 -18.364 1.00 90.00 157 GLN A C 1
ATOM 1187 O O . GLN A 1 157 ? -3.029 -6.078 -18.159 1.00 90.00 157 GLN A O 1
ATOM 1192 N N . LEU A 1 158 ? -2.668 -8.303 -18.078 1.00 90.62 158 LEU A N 1
ATOM 1193 C CA . LEU A 1 158 ? -1.348 -8.235 -17.474 1.00 90.62 158 LEU A CA 1
ATOM 1194 C C . LEU A 1 158 ? -0.374 -7.459 -18.365 1.00 90.62 158 LEU A C 1
ATOM 1196 O O . LEU A 1 158 ? 0.264 -6.510 -17.916 1.00 90.62 158 LEU A O 1
ATOM 1200 N N . ARG A 1 159 ? -0.307 -7.798 -19.659 1.00 90.06 159 ARG A N 1
ATOM 1201 C CA . ARG A 1 159 ? 0.535 -7.090 -20.632 1.00 90.06 159 ARG A CA 1
ATOM 1202 C C . ARG A 1 159 ? 0.176 -5.608 -20.722 1.00 90.06 159 ARG A C 1
ATOM 1204 O O . ARG A 1 159 ? 1.073 -4.767 -20.792 1.00 90.06 159 ARG A O 1
ATOM 1211 N N . HIS A 1 160 ? -1.116 -5.284 -20.727 1.00 91.69 160 HIS A N 1
ATOM 1212 C CA . HIS A 1 160 ? -1.582 -3.902 -20.758 1.00 91.69 160 HIS A CA 1
ATOM 1213 C C . HIS A 1 160 ? -1.137 -3.126 -19.509 1.00 91.69 160 HIS A C 1
ATOM 1215 O O . HIS A 1 160 ? -0.580 -2.035 -19.640 1.00 91.69 160 HIS A O 1
ATOM 1221 N N . GLU A 1 161 ? -1.301 -3.703 -18.314 1.00 91.31 161 GLU A N 1
ATOM 1222 C CA . GLU A 1 161 ? -0.871 -3.063 -17.067 1.00 91.31 161 GLU A CA 1
ATOM 1223 C C . GLU A 1 161 ? 0.651 -2.883 -17.013 1.00 91.31 161 GLU A C 1
ATOM 1225 O O . GLU A 1 161 ? 1.131 -1.784 -16.740 1.00 91.31 161 GLU A O 1
ATOM 1230 N N . LEU A 1 162 ? 1.430 -3.908 -17.374 1.00 92.62 162 LEU A N 1
ATOM 1231 C CA . LEU A 1 162 ? 2.894 -3.817 -17.408 1.00 92.62 162 LEU A CA 1
ATOM 1232 C C . LEU A 1 162 ? 3.386 -2.747 -18.393 1.00 92.62 162 LEU A C 1
ATOM 1234 O O . LEU A 1 162 ? 4.355 -2.043 -18.112 1.00 92.62 162 LEU A O 1
ATOM 1238 N N . ASN A 1 163 ? 2.717 -2.578 -19.537 1.00 93.12 163 ASN A N 1
ATOM 1239 C CA . ASN A 1 163 ? 3.038 -1.511 -20.488 1.00 93.12 163 ASN A CA 1
ATOM 1240 C C . ASN A 1 163 ? 2.719 -0.121 -19.932 1.00 93.12 163 ASN A C 1
ATOM 1242 O O . ASN A 1 163 ? 3.508 0.807 -20.116 1.00 93.12 163 ASN A O 1
ATOM 1246 N N . ARG A 1 164 ? 1.594 0.020 -19.226 1.00 92.88 164 ARG A N 1
ATOM 1247 C CA . ARG A 1 164 ? 1.218 1.265 -18.554 1.00 92.88 164 ARG A CA 1
ATOM 1248 C C . ARG A 1 164 ? 2.236 1.642 -17.478 1.00 92.88 164 ARG A C 1
ATOM 1250 O O . ARG A 1 164 ? 2.706 2.780 -17.459 1.00 92.88 164 ARG A O 1
ATOM 1257 N N . GLN A 1 165 ? 2.610 0.690 -16.622 1.00 92.19 165 GLN A N 1
ATOM 1258 C CA . GLN A 1 165 ? 3.644 0.891 -15.603 1.00 92.19 165 GLN A CA 1
ATOM 1259 C C . GLN A 1 165 ? 4.985 1.243 -16.254 1.00 92.19 165 GLN A C 1
ATOM 1261 O O . GLN A 1 165 ? 5.626 2.210 -15.847 1.00 92.19 165 GLN A O 1
ATOM 1266 N N . TYR A 1 166 ? 5.374 0.538 -17.321 1.00 94.50 166 TYR A N 1
ATOM 1267 C CA . TYR A 1 166 ? 6.605 0.827 -18.057 1.00 94.50 166 TYR A CA 1
ATOM 1268 C C . TYR A 1 166 ? 6.634 2.263 -18.577 1.00 94.50 166 TYR A C 1
ATOM 1270 O O . TYR A 1 166 ? 7.602 2.972 -18.330 1.00 94.50 166 TYR A O 1
ATOM 1278 N N . ALA A 1 167 ? 5.575 2.721 -19.250 1.00 93.00 167 ALA A N 1
ATOM 1279 C CA . ALA A 1 167 ? 5.510 4.085 -19.770 1.00 93.00 167 ALA A CA 1
ATOM 1280 C C . ALA A 1 167 ? 5.643 5.132 -18.648 1.00 93.00 167 ALA A C 1
ATOM 1282 O O . ALA A 1 167 ? 6.400 6.095 -18.777 1.00 93.00 167 ALA A O 1
ATOM 1283 N N . CYS A 1 168 ? 4.957 4.901 -17.525 1.00 90.69 168 CYS A N 1
ATOM 1284 C CA . CYS A 1 168 ? 4.981 5.765 -16.349 1.00 90.69 168 CYS A CA 1
ATOM 1285 C C . CYS A 1 168 ? 6.389 5.882 -15.737 1.00 90.69 168 CYS A C 1
ATOM 1287 O O . CYS A 1 168 ? 6.881 6.985 -15.493 1.00 90.69 168 CYS A O 1
ATOM 1289 N N . TRP A 1 169 ? 7.062 4.751 -15.517 1.00 93.38 169 TRP A N 1
ATOM 1290 C CA . TRP A 1 169 ? 8.389 4.724 -14.902 1.00 93.38 169 TRP A CA 1
ATOM 1291 C C . TRP A 1 169 ? 9.499 5.130 -15.870 1.00 93.38 169 TRP A C 1
ATOM 1293 O O . TRP A 1 169 ? 10.411 5.849 -15.473 1.00 93.38 169 TRP A O 1
ATOM 1303 N N . ASN A 1 170 ? 9.390 4.788 -17.153 1.00 94.12 170 ASN A N 1
ATOM 1304 C CA . ASN A 1 170 ? 10.348 5.211 -18.174 1.00 94.12 170 ASN A CA 1
ATOM 1305 C C . ASN A 1 170 ? 10.397 6.741 -18.317 1.00 94.12 170 ASN A C 1
ATOM 1307 O O . ASN A 1 170 ? 11.476 7.313 -18.455 1.00 94.12 170 ASN A O 1
ATOM 1311 N N . ALA A 1 171 ? 9.250 7.421 -18.202 1.00 91.38 171 ALA A N 1
ATOM 1312 C CA . ALA A 1 171 ? 9.208 8.883 -18.180 1.00 91.38 171 ALA A CA 1
ATOM 1313 C C . ALA A 1 171 ? 9.969 9.476 -16.976 1.00 91.38 171 ALA A C 1
ATOM 1315 O O . ALA A 1 171 ? 10.608 10.519 -17.096 1.00 91.38 171 ALA A O 1
ATOM 1316 N N . ARG A 1 172 ? 9.944 8.795 -15.822 1.00 91.06 172 ARG A N 1
ATOM 1317 C CA . ARG A 1 172 ? 10.598 9.231 -14.575 1.00 91.06 172 ARG A CA 1
ATOM 1318 C C . ARG A 1 172 ? 12.075 8.855 -14.484 1.00 91.06 172 ARG A C 1
ATOM 1320 O O . ARG A 1 172 ? 12.810 9.497 -13.741 1.00 91.06 172 ARG A O 1
ATOM 1327 N N . ALA A 1 173 ? 12.530 7.864 -15.249 1.00 90.25 173 ALA A N 1
ATOM 1328 C CA . ALA A 1 173 ? 13.922 7.408 -15.243 1.00 90.25 173 ALA A CA 1
ATOM 1329 C C . ALA A 1 173 ? 14.918 8.518 -15.625 1.00 90.25 173 ALA A C 1
ATOM 1331 O O . ALA A 1 173 ? 16.063 8.503 -15.177 1.00 90.25 173 ALA A O 1
ATOM 1332 N N . ARG A 1 174 ? 14.466 9.512 -16.400 1.00 88.56 174 ARG A N 1
ATOM 1333 C CA . ARG A 1 174 ? 15.251 10.686 -16.819 1.00 88.56 174 ARG A CA 1
ATOM 1334 C C . ARG A 1 174 ? 15.028 11.928 -15.946 1.00 88.56 174 ARG A C 1
ATOM 1336 O O . ARG A 1 174 ? 15.410 13.021 -16.351 1.00 88.56 174 ARG A O 1
ATOM 1343 N N . SER A 1 175 ? 14.379 11.783 -14.790 1.00 87.75 175 SER A N 1
ATOM 1344 C CA . SER A 1 175 ? 14.202 12.886 -13.840 1.00 87.75 175 SER A CA 1
ATOM 1345 C C . SER A 1 175 ? 15.558 13.429 -13.377 1.00 87.75 175 SER A C 1
ATOM 1347 O O . SER A 1 175 ? 16.489 12.656 -13.157 1.00 87.75 175 SER A O 1
ATOM 1349 N N . SER A 1 176 ? 15.654 14.747 -13.188 1.00 88.25 176 SER A N 1
ATOM 1350 C CA . SER A 1 176 ? 16.814 15.391 -12.555 1.00 88.25 176 SER A CA 1
ATOM 1351 C C . SER A 1 176 ? 16.925 15.060 -11.064 1.00 88.25 176 SER A C 1
ATOM 1353 O O . SER A 1 176 ? 18.012 15.127 -10.495 1.00 88.25 176 SER A O 1
ATOM 1355 N N . ASP A 1 177 ? 15.814 14.668 -10.436 1.00 89.56 177 ASP A N 1
ATOM 1356 C CA . ASP A 1 177 ? 15.807 14.126 -9.083 1.00 89.56 177 ASP A CA 1
ATOM 1357 C C . ASP A 1 177 ? 16.363 12.695 -9.094 1.00 89.56 177 ASP A C 1
ATOM 1359 O O . ASP A 1 177 ? 15.751 11.759 -9.625 1.00 89.56 177 ASP A O 1
ATOM 1363 N N . THR A 1 178 ? 17.531 12.532 -8.476 1.00 87.12 178 THR A N 1
ATOM 1364 C CA . THR A 1 178 ? 18.270 11.269 -8.408 1.00 87.12 178 THR A CA 1
ATOM 1365 C C . THR A 1 178 ? 17.528 10.187 -7.627 1.00 87.12 178 THR A C 1
ATOM 1367 O O . THR A 1 178 ? 17.673 9.004 -7.939 1.00 87.12 178 THR A O 1
ATOM 1370 N N . THR A 1 179 ? 16.683 10.558 -6.661 1.00 86.31 179 THR A N 1
ATOM 1371 C CA . THR A 1 179 ? 15.859 9.612 -5.899 1.00 86.31 179 THR A CA 1
ATOM 1372 C C . THR A 1 179 ? 14.760 9.046 -6.787 1.00 86.31 179 THR A C 1
ATOM 1374 O O . THR A 1 179 ? 14.603 7.825 -6.871 1.00 86.31 179 THR A O 1
ATOM 1377 N N . ILE A 1 180 ? 14.056 9.923 -7.510 1.00 86.44 180 ILE A N 1
ATOM 1378 C CA . ILE A 1 180 ? 12.996 9.537 -8.452 1.00 86.44 180 ILE A CA 1
ATOM 1379 C C . ILE A 1 180 ? 13.571 8.700 -9.598 1.00 86.44 180 ILE A C 1
ATOM 1381 O O . ILE A 1 180 ? 13.008 7.658 -9.938 1.00 86.44 180 ILE A O 1
ATOM 1385 N N . SER A 1 181 ? 14.703 9.118 -10.172 1.00 89.56 181 SER A N 1
ATOM 1386 C CA . SER A 1 181 ? 15.375 8.382 -11.249 1.00 89.56 181 SER A CA 1
ATOM 1387 C C . SER A 1 181 ? 15.798 6.981 -10.791 1.00 89.56 181 SER A C 1
ATOM 1389 O O . SER A 1 181 ? 15.485 5.990 -11.454 1.00 89.56 181 SER A O 1
ATOM 1391 N N . ARG A 1 182 ? 16.426 6.863 -9.614 1.00 89.12 182 ARG A N 1
ATOM 1392 C CA . ARG A 1 182 ? 16.837 5.569 -9.047 1.00 89.12 182 ARG A CA 1
ATOM 1393 C C . ARG A 1 182 ? 15.648 4.639 -8.811 1.00 89.12 182 ARG A C 1
ATOM 1395 O O . ARG A 1 182 ? 15.711 3.469 -9.184 1.00 89.12 182 ARG A O 1
ATOM 1402 N N . GLN A 1 183 ? 14.565 5.148 -8.224 1.00 89.00 183 GLN A N 1
ATOM 1403 C CA . GLN A 1 183 ? 13.346 4.368 -8.000 1.00 89.00 183 GLN A CA 1
ATOM 1404 C C . GLN A 1 183 ? 12.735 3.898 -9.327 1.00 89.00 183 GLN A C 1
ATOM 1406 O O . GLN A 1 183 ? 12.346 2.740 -9.458 1.00 89.00 183 GLN A O 1
ATOM 1411 N N . ALA A 1 184 ? 12.706 4.768 -10.338 1.00 91.38 184 ALA A N 1
ATOM 1412 C CA . ALA A 1 184 ? 12.206 4.421 -11.661 1.00 91.38 184 ALA A CA 1
ATOM 1413 C C . ALA A 1 184 ? 13.008 3.287 -12.313 1.00 91.38 184 ALA A C 1
ATOM 1415 O O . ALA A 1 184 ? 12.407 2.357 -12.846 1.00 91.38 184 ALA A O 1
ATOM 1416 N N . TRP A 1 185 ? 14.339 3.305 -12.213 1.00 92.06 185 TRP A N 1
ATOM 1417 C CA . TRP A 1 185 ? 15.175 2.211 -12.717 1.00 92.06 185 TRP A CA 1
ATOM 1418 C C . TRP A 1 185 ? 14.900 0.878 -12.016 1.00 92.06 185 TRP A C 1
ATOM 1420 O O . TRP A 1 185 ? 14.786 -0.146 -12.687 1.00 92.06 185 TRP A O 1
ATOM 1430 N N . GLN A 1 186 ? 14.712 0.885 -10.694 1.00 91.12 186 GLN A N 1
ATOM 1431 C CA . GLN A 1 186 ? 14.337 -0.323 -9.948 1.00 91.12 186 GLN A CA 1
ATOM 1432 C C . GLN A 1 186 ? 12.986 -0.889 -10.409 1.00 91.12 186 GLN A C 1
ATOM 1434 O O . GLN A 1 186 ? 12.832 -2.102 -10.532 1.00 91.12 186 GLN A O 1
ATOM 1439 N N . MET A 1 187 ? 12.014 -0.020 -10.693 1.00 93.50 187 MET A N 1
ATOM 1440 C CA . MET A 1 187 ? 10.704 -0.436 -11.197 1.00 93.50 187 MET A CA 1
ATOM 1441 C C . MET A 1 187 ? 10.775 -0.981 -12.626 1.00 93.50 187 MET A C 1
ATOM 1443 O O . MET A 1 187 ? 10.088 -1.949 -12.942 1.00 93.50 187 MET A O 1
ATOM 1447 N N . LEU A 1 188 ? 11.617 -0.404 -13.488 1.00 93.81 188 LEU A N 1
ATOM 1448 C CA . LEU A 1 188 ? 11.830 -0.908 -14.848 1.00 93.81 188 LEU A CA 1
ATOM 1449 C C . LEU A 1 188 ? 12.429 -2.322 -14.854 1.00 93.81 188 LEU A C 1
ATOM 1451 O O . LEU A 1 188 ? 11.992 -3.151 -15.653 1.00 93.81 188 LEU A O 1
ATOM 1455 N N . ASP A 1 189 ? 13.365 -2.608 -13.947 1.00 92.75 189 ASP A N 1
ATOM 1456 C CA . ASP A 1 189 ? 13.927 -3.951 -13.764 1.00 92.75 189 ASP A CA 1
ATOM 1457 C C . ASP A 1 189 ? 12.857 -4.954 -13.292 1.00 92.75 189 ASP A C 1
ATOM 1459 O O . ASP A 1 189 ? 12.678 -6.010 -13.902 1.00 92.75 189 ASP A O 1
ATOM 1463 N N . LEU A 1 190 ? 12.035 -4.581 -12.302 1.00 91.25 190 LEU A N 1
ATOM 1464 C CA . LEU A 1 190 ? 10.901 -5.408 -11.861 1.00 91.25 190 LEU A CA 1
ATOM 1465 C C . LEU A 1 190 ? 9.908 -5.704 -12.996 1.00 91.25 190 LEU A C 1
ATOM 1467 O O . LEU A 1 190 ? 9.431 -6.830 -13.129 1.00 91.25 190 LEU A O 1
ATOM 1471 N N . ILE A 1 191 ? 9.609 -4.721 -13.850 1.00 92.94 191 ILE A N 1
ATOM 1472 C CA . ILE A 1 191 ? 8.725 -4.917 -15.009 1.00 92.94 191 ILE A CA 1
ATOM 1473 C C . ILE A 1 191 ? 9.350 -5.882 -16.020 1.00 92.94 191 ILE A C 1
ATOM 1475 O O . ILE A 1 191 ? 8.641 -6.717 -16.587 1.00 92.94 191 ILE A O 1
ATOM 1479 N N . ALA A 1 192 ? 10.658 -5.779 -16.268 1.00 92.00 192 ALA A N 1
ATOM 1480 C CA . ALA A 1 192 ? 11.359 -6.694 -17.161 1.00 92.00 192 ALA A CA 1
ATOM 1481 C C . ALA A 1 192 ? 11.278 -8.139 -16.644 1.00 92.00 192 ALA A C 1
ATOM 1483 O O . ALA A 1 192 ? 10.904 -9.038 -17.399 1.00 92.00 192 ALA A O 1
ATOM 1484 N N . GLN A 1 193 ? 11.524 -8.346 -15.348 1.00 90.25 193 GLN A N 1
ATOM 1485 C CA . GLN A 1 193 ? 11.405 -9.653 -14.694 1.00 90.25 193 GLN A CA 1
ATOM 1486 C C . GLN A 1 193 ? 9.971 -10.201 -14.769 1.00 90.25 193 GLN A C 1
ATOM 1488 O O . GLN A 1 193 ? 9.770 -11.349 -15.166 1.00 90.25 193 GLN A O 1
ATOM 1493 N N . ALA A 1 194 ? 8.962 -9.370 -14.493 1.00 88.69 194 ALA A N 1
ATOM 1494 C CA . ALA A 1 194 ? 7.557 -9.770 -14.580 1.00 88.69 194 ALA A CA 1
ATOM 1495 C C . ALA A 1 194 ? 7.141 -10.171 -16.008 1.00 88.69 194 ALA A C 1
ATOM 1497 O O . ALA A 1 194 ? 6.410 -11.145 -16.198 1.00 88.69 194 ALA A O 1
ATOM 1498 N N . ARG A 1 195 ? 7.633 -9.466 -17.036 1.00 89.31 195 ARG A N 1
ATOM 1499 C CA . ARG A 1 195 ? 7.393 -9.838 -18.441 1.00 89.31 195 ARG A CA 1
ATOM 1500 C C . ARG A 1 195 ? 7.993 -11.201 -18.776 1.00 89.31 195 ARG A C 1
ATOM 1502 O O . ARG A 1 195 ? 7.323 -12.001 -19.421 1.00 89.31 195 ARG A O 1
ATOM 1509 N N . LEU A 1 196 ? 9.215 -11.479 -18.321 1.00 86.38 196 LEU A N 1
ATOM 1510 C CA . LEU A 1 196 ? 9.868 -12.773 -18.544 1.00 86.38 196 LEU A CA 1
ATOM 1511 C C . LEU A 1 196 ? 9.130 -13.925 -17.852 1.00 86.38 196 LEU A C 1
ATOM 1513 O O . LEU A 1 196 ? 9.040 -15.015 -18.415 1.00 86.38 196 LEU A O 1
ATOM 1517 N N . ALA A 1 197 ? 8.596 -13.680 -16.655 1.00 82.50 197 ALA A N 1
ATOM 1518 C CA . ALA A 1 197 ? 7.889 -14.687 -15.872 1.00 82.50 197 ALA A CA 1
ATOM 1519 C C . ALA A 1 197 ? 6.493 -15.023 -16.428 1.00 82.50 197 ALA A C 1
ATOM 1521 O O . ALA A 1 197 ? 6.076 -16.176 -16.353 1.00 82.50 197 ALA A O 1
ATOM 1522 N N . HIS A 1 198 ? 5.774 -14.041 -16.985 1.00 73.00 198 HIS A N 1
ATOM 1523 C CA . HIS A 1 198 ? 4.340 -14.188 -17.271 1.00 73.00 198 HIS A CA 1
ATOM 1524 C C . HIS A 1 198 ? 3.917 -13.997 -18.735 1.00 73.00 198 HIS A C 1
ATOM 1526 O O . HIS A 1 198 ? 2.772 -14.287 -19.064 1.00 73.00 198 HIS A O 1
ATOM 1532 N N . CYS A 1 199 ? 4.784 -13.491 -19.616 1.00 64.69 199 CYS A N 1
ATOM 1533 C CA . CYS A 1 199 ? 4.456 -13.244 -21.030 1.00 64.69 199 CYS A CA 1
ATOM 1534 C C . CYS A 1 199 ? 5.188 -14.205 -21.986 1.00 64.69 199 CYS A C 1
ATOM 1536 O O . CYS A 1 199 ? 5.689 -13.756 -23.019 1.00 64.69 199 CYS A O 1
ATOM 1538 N N . ARG A 1 200 ? 5.275 -15.497 -21.638 1.00 55.34 200 ARG A N 1
ATOM 1539 C CA . ARG A 1 200 ? 5.703 -16.546 -22.579 1.00 55.34 200 ARG A CA 1
ATOM 1540 C C . ARG A 1 200 ? 4.592 -16.910 -23.554 1.00 55.34 200 ARG A C 1
ATOM 1542 O O . ARG A 1 200 ? 3.428 -16.977 -23.105 1.00 55.34 200 ARG A O 1
#

Sequence (200 aa):
MDKDGLGLGLALATAVAVAGGGPGGMQLGYIRGWALRGIDLQAVSLTGRLRFERSLRRLIKVLKNGDRDIQGLIKELVDNIPVEVRGQVMELCVVVAGQTARVGRDVVLTLKSICWALGLDIRLLSSLVHRYIPLDKLEEKDTELLLGITQAMTAQQLRHELNRQYACWNARARSSDTTISRQAWQMLDLIAQARLAHCR

pLDDT: mean 75.96, std 15.57, range [39.06, 94.5]

Secondary structure (DSSP, 8-state):
--THHHHHHHHHHHHHHHHTTS--HHHHHHHHHHHHHSS-GGGS-HHHHHHHHHHHHHHHHHHHTT-STHHHHHHHHHTTS-HHHHHHHHHHHHHHHHTSS-B-HHHHHHHHHHHHHTT--HHHHHHHHHHHS-GGGBSS--HHHHHT--TTS-HHHHHHHHHHHHHHHHHHHT-SSHHHHHHHHHHHHHHHHHHHHH--